Protein AF-A0A970I9U5-F1 (afdb_monomer_lite)

Secondary structure (DSSP, 8-state):
-GGGGGGHHHHHHHHHHHHHHHHHHHHHHHHH---HHHHHHHHHHHHHHHHHHTTGGG-TTPPPP-HHHHHHHHHHHHHHHHHHHHHHHTHHHHTS-HHHHHHIIIIIHHHHHHHHIIIIIIIIIHHHHHTT--HHHHHHHHHHHHHHHT--SSHHHHHHHHHHHHHHHHHHHHH--HHHHHHHHHHHHHHHHHHHHHHHHHHHHT-HHHHHHHHHHHHHHHHHHHHHHHHTHHHHHT--

Structu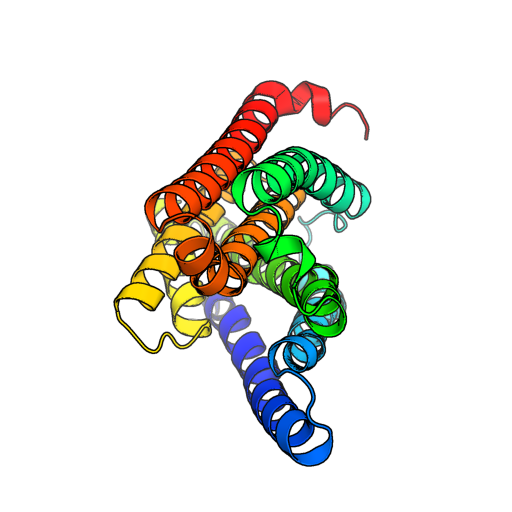re (mmCIF, N/CA/C/O backbone):
data_AF-A0A970I9U5-F1
#
_entry.id   AF-A0A970I9U5-F1
#
loop_
_atom_site.group_PDB
_atom_site.id
_atom_site.type_symbol
_atom_site.label_atom_id
_atom_site.label_alt_id
_atom_site.label_comp_id
_atom_site.label_asym_id
_atom_site.label_entity_id
_atom_site.label_seq_id
_atom_site.pdbx_PDB_ins_code
_atom_site.Cartn_x
_atom_site.Cartn_y
_atom_site.Cartn_z
_atom_site.occupancy
_atom_site.B_iso_or_equiv
_atom_site.auth_seq_id
_atom_site.auth_comp_id
_atom_site.auth_asym_id
_atom_site.auth_atom_id
_atom_site.pdbx_PDB_model_num
ATOM 1 N N . MET A 1 1 ? -8.987 -15.019 28.493 1.00 60.41 1 MET A N 1
ATOM 2 C CA . MET A 1 1 ? -8.635 -15.277 27.071 1.00 60.41 1 MET A CA 1
ATOM 3 C C . MET A 1 1 ? -9.555 -14.585 26.055 1.00 60.41 1 MET A C 1
ATOM 5 O O . MET A 1 1 ? -9.030 -13.982 25.129 1.00 60.41 1 MET A O 1
ATOM 9 N N . ARG A 1 2 ? -10.895 -14.567 26.221 1.00 73.06 2 ARG A N 1
ATOM 10 C CA . ARG A 1 2 ? -11.825 -13.906 25.266 1.00 73.06 2 ARG A CA 1
ATOM 11 C C . ARG A 1 2 ? -11.511 -12.432 24.943 1.00 73.06 2 ARG A C 1
ATOM 13 O O . ARG A 1 2 ? -11.784 -11.997 23.828 1.00 73.06 2 ARG A O 1
ATOM 20 N N . LYS A 1 3 ? -10.896 -11.692 25.878 1.00 82.94 3 LYS A N 1
ATOM 21 C CA . LYS A 1 3 ? -10.545 -10.265 25.734 1.00 82.94 3 LYS A CA 1
ATOM 22 C C . LYS A 1 3 ? -9.687 -9.960 24.494 1.00 82.94 3 LYS A C 1
ATOM 24 O O . LYS A 1 3 ? -9.894 -8.913 23.895 1.00 82.94 3 LYS A O 1
ATOM 29 N N . TYR A 1 4 ? -8.797 -10.868 24.080 1.00 89.44 4 TYR A N 1
ATOM 30 C CA . TYR A 1 4 ? -7.824 -10.631 22.998 1.00 89.44 4 TYR A CA 1
ATOM 31 C C . TYR A 1 4 ? -8.100 -11.416 21.706 1.00 89.44 4 TYR A C 1
ATOM 33 O O . TYR A 1 4 ? -7.334 -11.321 20.753 1.00 89.44 4 TYR A O 1
ATOM 41 N N . LEU A 1 5 ? -9.223 -12.141 21.620 1.00 90.81 5 LEU A N 1
ATOM 42 C CA . LEU A 1 5 ? -9.585 -12.920 20.423 1.00 90.81 5 LEU A CA 1
ATOM 43 C C . LEU A 1 5 ? -9.726 -12.068 19.151 1.00 90.81 5 LEU A C 1
ATOM 45 O O . LEU A 1 5 ? -9.649 -12.594 18.046 1.00 90.81 5 LEU A O 1
ATOM 49 N N . PHE A 1 6 ? -9.913 -10.753 19.286 1.00 92.81 6 PHE A N 1
ATOM 50 C CA . PHE A 1 6 ? -9.971 -9.845 18.141 1.00 92.81 6 PHE A CA 1
ATOM 51 C C . PHE A 1 6 ? -8.648 -9.783 17.357 1.00 92.81 6 PHE A C 1
ATOM 53 O O . PHE A 1 6 ? -8.683 -9.445 16.180 1.00 92.81 6 PHE A O 1
ATOM 60 N N . ILE A 1 7 ? -7.509 -10.135 17.967 1.00 94.69 7 ILE A N 1
ATOM 61 C CA . ILE A 1 7 ? -6.195 -10.152 17.301 1.00 94.69 7 ILE A CA 1
ATOM 62 C C . ILE A 1 7 ? -6.166 -11.199 16.181 1.00 94.69 7 ILE A C 1
ATOM 64 O O . ILE A 1 7 ? -5.574 -10.969 15.132 1.00 94.69 7 ILE A O 1
ATOM 68 N N . ALA A 1 8 ? -6.863 -12.323 16.367 1.00 93.69 8 ALA A N 1
ATOM 69 C CA . ALA A 1 8 ? -6.942 -13.382 15.367 1.00 93.69 8 ALA A CA 1
ATOM 70 C C . ALA A 1 8 ? -7.861 -13.029 14.184 1.00 93.69 8 ALA A C 1
ATOM 72 O O . ALA A 1 8 ? -7.800 -13.687 13.152 1.00 93.69 8 ALA A O 1
ATOM 73 N N . TYR A 1 9 ? -8.718 -12.008 14.306 1.00 93.19 9 TYR A N 1
ATOM 74 C CA . TYR A 1 9 ? -9.741 -11.718 13.298 1.00 93.19 9 TYR A CA 1
ATOM 75 C C . TYR A 1 9 ? -9.169 -11.288 11.932 1.00 93.19 9 TYR A C 1
ATOM 77 O O . TYR A 1 9 ? -9.585 -11.880 10.934 1.00 93.19 9 TYR A O 1
ATOM 85 N N . PRO A 1 10 ? -8.210 -10.339 11.841 1.00 92.25 10 PRO A N 1
ATOM 86 C CA . PRO A 1 10 ? -7.574 -10.005 10.565 1.00 92.25 10 PRO A CA 1
ATOM 87 C C . PRO A 1 10 ? -6.891 -11.212 9.918 1.00 92.25 10 PRO A C 1
ATOM 89 O O . PRO A 1 10 ? -7.044 -11.430 8.722 1.00 92.25 10 PRO A O 1
ATOM 92 N N . VAL A 1 11 ? -6.208 -12.035 10.724 1.00 91.25 11 VAL A N 1
ATOM 93 C CA . VAL A 1 11 ? -5.520 -13.249 10.258 1.00 91.25 11 VAL A CA 1
ATOM 94 C C . VAL A 1 11 ? -6.523 -14.261 9.705 1.00 91.25 11 VAL A C 1
ATOM 96 O O . VAL A 1 11 ? -6.327 -14.801 8.622 1.00 91.25 11 VAL A O 1
ATOM 99 N N . TRP A 1 12 ? -7.627 -14.488 10.418 1.00 91.81 12 TRP A N 1
ATOM 100 C CA . TRP A 1 12 ? -8.673 -15.416 9.998 1.00 91.81 12 TRP A CA 1
ATOM 101 C C . TRP A 1 12 ? -9.332 -14.985 8.684 1.00 91.81 12 TRP A C 1
ATOM 103 O O . TRP A 1 12 ? -9.499 -15.809 7.789 1.00 91.81 12 TRP A O 1
ATOM 113 N N . LEU A 1 13 ? -9.642 -13.692 8.528 1.00 90.56 13 LEU A N 1
ATOM 114 C CA . LEU A 1 13 ? -10.138 -13.156 7.258 1.00 90.56 13 LEU A CA 1
ATOM 115 C C . LEU A 1 13 ? -9.114 -13.308 6.131 1.00 90.56 13 LEU A C 1
ATOM 117 O O . LEU A 1 13 ? -9.485 -13.682 5.020 1.00 90.56 13 LEU A O 1
ATOM 121 N N . TYR A 1 14 ? -7.835 -13.064 6.417 1.00 87.56 14 TYR A N 1
ATOM 122 C CA . TYR A 1 14 ? -6.770 -13.299 5.451 1.00 87.56 14 TYR A CA 1
ATOM 123 C C . TYR A 1 14 ? -6.769 -14.743 4.977 1.00 87.56 14 TYR A C 1
ATOM 125 O O . TYR A 1 14 ? -6.821 -14.978 3.777 1.00 87.56 14 TYR A O 1
ATOM 133 N N . VAL A 1 15 ? -6.772 -15.715 5.887 1.00 86.81 15 VAL A N 1
ATOM 134 C CA . VAL A 1 15 ? -6.784 -17.138 5.521 1.00 86.81 15 VAL A CA 1
ATOM 135 C C . VAL A 1 15 ? -8.033 -17.485 4.706 1.00 86.81 15 VAL A C 1
ATOM 137 O O . VAL A 1 15 ? -7.911 -18.107 3.651 1.00 86.81 15 VAL A O 1
ATOM 140 N N . LEU A 1 16 ? -9.210 -17.026 5.144 1.00 89.69 16 LEU A N 1
ATOM 141 C CA . LEU A 1 16 ? -10.489 -17.319 4.495 1.00 89.69 16 LEU A CA 1
ATOM 142 C C . LEU A 1 16 ? -10.553 -16.821 3.046 1.00 89.69 16 LEU A C 1
ATOM 144 O O . LEU A 1 16 ? -11.119 -17.504 2.202 1.00 89.69 16 LEU A O 1
ATOM 148 N N . PHE A 1 17 ? -9.989 -15.647 2.752 1.00 89.94 17 PHE A N 1
ATOM 149 C CA . PHE A 1 17 ? -10.067 -15.050 1.416 1.00 89.94 17 PHE A CA 1
ATOM 150 C C . PHE A 1 17 ? -8.824 -15.307 0.563 1.00 89.94 17 PHE A C 1
ATOM 152 O O . PHE A 1 17 ? -8.949 -15.563 -0.632 1.00 89.94 17 PHE A O 1
ATOM 159 N N . THR A 1 18 ? -7.621 -15.262 1.137 1.00 82.06 18 THR A N 1
ATOM 160 C CA . THR A 1 18 ? -6.382 -15.366 0.350 1.00 82.06 18 THR A CA 1
ATOM 161 C C . THR A 1 18 ? -6.077 -16.782 -0.111 1.00 82.06 18 THR A C 1
ATOM 163 O O . THR A 1 18 ? -5.521 -16.932 -1.196 1.00 82.06 18 THR A O 1
ATOM 166 N N . PHE A 1 19 ? -6.450 -17.818 0.650 1.00 81.31 19 PHE A N 1
ATOM 167 C CA . PHE A 1 19 ? -6.206 -19.198 0.230 1.00 81.31 19 PHE A CA 1
ATOM 168 C C . PHE A 1 19 ? -7.091 -19.600 -0.965 1.00 81.31 19 PHE A C 1
ATOM 170 O O . PHE A 1 19 ? -6.531 -19.994 -1.992 1.00 81.31 19 PHE A O 1
ATOM 177 N N . PRO A 1 20 ? -8.426 -19.395 -0.938 1.00 86.62 20 PRO A N 1
ATOM 178 C CA . PRO A 1 20 ? -9.256 -19.620 -2.121 1.00 86.62 20 PRO A CA 1
ATOM 179 C C . PRO A 1 20 ? -8.890 -18.701 -3.287 1.00 86.62 20 PRO A C 1
ATOM 181 O O . PRO A 1 20 ? -8.864 -19.157 -4.426 1.00 86.62 20 PRO A O 1
ATOM 184 N N . ALA A 1 21 ? -8.554 -17.431 -3.023 1.00 86.75 21 ALA A N 1
ATOM 185 C CA . ALA A 1 21 ? -8.135 -16.509 -4.077 1.00 86.75 21 ALA A CA 1
ATOM 186 C C . ALA A 1 21 ? -6.837 -16.956 -4.761 1.00 86.75 21 ALA A C 1
ATOM 188 O O . ALA A 1 21 ? -6.706 -16.774 -5.964 1.00 86.75 21 ALA A O 1
ATOM 189 N N . LEU A 1 22 ? -5.899 -17.569 -4.032 1.00 85.44 22 LEU A N 1
ATOM 190 C CA . LEU A 1 22 ? -4.666 -18.099 -4.612 1.00 85.44 22 LEU A CA 1
ATOM 191 C C . LEU A 1 22 ? -4.934 -19.304 -5.522 1.00 85.44 22 LEU A C 1
ATOM 193 O O . LEU A 1 22 ? -4.381 -19.375 -6.616 1.00 85.44 22 LEU A O 1
ATOM 197 N N . ILE A 1 23 ? -5.818 -20.215 -5.105 1.00 87.56 23 ILE A N 1
ATOM 198 C CA . ILE A 1 23 ? -6.242 -21.347 -5.943 1.00 87.56 23 ILE A CA 1
ATOM 199 C C . ILE A 1 23 ? -6.964 -20.830 -7.192 1.00 87.56 23 ILE A C 1
ATOM 201 O O . ILE A 1 23 ? -6.627 -21.222 -8.307 1.00 87.56 23 ILE A O 1
ATOM 205 N N . ALA A 1 24 ? -7.911 -19.905 -7.023 1.00 87.44 24 ALA A N 1
ATOM 206 C CA . ALA A 1 24 ? -8.630 -19.292 -8.133 1.00 87.44 24 ALA A CA 1
ATOM 207 C C . ALA A 1 24 ? -7.680 -18.559 -9.093 1.00 87.44 24 ALA A C 1
ATOM 209 O O . ALA A 1 24 ? -7.806 -18.712 -10.302 1.00 87.44 24 ALA A O 1
ATOM 210 N N . ALA A 1 25 ? -6.692 -17.823 -8.578 1.00 88.62 25 ALA A N 1
ATOM 211 C CA . ALA A 1 25 ? -5.684 -17.149 -9.391 1.00 88.62 25 ALA A CA 1
ATOM 212 C C . ALA A 1 25 ? -4.826 -18.137 -10.191 1.00 88.62 25 ALA A C 1
ATOM 214 O O . ALA A 1 25 ? -4.588 -17.911 -11.376 1.00 88.62 25 ALA A O 1
ATOM 215 N N . ALA A 1 26 ? -4.408 -19.252 -9.584 1.00 89.00 26 ALA A N 1
ATOM 216 C CA . ALA A 1 26 ? -3.665 -20.300 -10.281 1.00 89.00 26 ALA A CA 1
ATOM 217 C C . ALA A 1 26 ? -4.501 -20.947 -11.401 1.00 89.00 26 ALA A C 1
ATOM 219 O O . ALA A 1 26 ? -4.002 -21.142 -12.512 1.00 89.00 26 ALA A O 1
ATOM 220 N N . LEU A 1 27 ? -5.784 -21.220 -11.140 1.00 90.19 27 LEU A N 1
ATOM 221 C CA . LEU A 1 27 ? -6.715 -21.757 -12.136 1.00 90.19 27 LEU A CA 1
ATOM 222 C C . LEU A 1 27 ? -6.964 -20.767 -13.276 1.00 90.19 27 LEU A C 1
ATOM 224 O O . LEU A 1 27 ? -6.845 -21.143 -14.436 1.00 90.19 27 LEU A O 1
ATOM 228 N N . LEU A 1 28 ? -7.250 -19.499 -12.970 1.00 89.31 28 LEU A N 1
ATOM 229 C CA . LEU A 1 28 ? -7.473 -18.457 -13.977 1.00 89.31 28 LEU A CA 1
ATOM 230 C C . LEU A 1 28 ? -6.228 -18.221 -14.837 1.00 89.31 28 LEU A C 1
ATOM 232 O O . LEU A 1 28 ? -6.350 -18.084 -16.052 1.00 89.31 28 LEU A O 1
ATOM 236 N N . LYS A 1 29 ? -5.031 -18.243 -14.239 1.00 91.00 29 LYS A N 1
ATOM 237 C CA . LYS A 1 29 ? -3.775 -18.189 -14.995 1.00 91.00 29 LYS A CA 1
ATOM 238 C C . LYS A 1 29 ? -3.644 -19.377 -15.947 1.00 91.00 29 LYS A C 1
ATOM 240 O O . LYS A 1 29 ? -3.277 -19.190 -17.099 1.00 91.00 29 LYS A O 1
ATOM 245 N N . THR A 1 30 ? -3.950 -20.584 -15.475 1.00 91.31 30 THR A N 1
ATOM 246 C CA . THR A 1 30 ? -3.790 -21.819 -16.262 1.00 91.31 30 THR A CA 1
ATOM 247 C C . THR A 1 30 ? -4.821 -21.927 -17.387 1.00 91.31 30 THR A C 1
ATOM 249 O O . THR A 1 30 ? -4.478 -22.332 -18.491 1.00 91.31 30 THR A O 1
ATOM 252 N N . LEU A 1 31 ? -6.076 -21.561 -17.119 1.00 92.44 31 LEU A N 1
ATOM 253 C CA . LEU A 1 31 ? -7.196 -21.737 -18.048 1.00 92.44 31 LEU A CA 1
ATOM 254 C C . LEU A 1 31 ? -7.368 -20.563 -19.015 1.00 92.44 31 LEU A C 1
ATOM 256 O O . LEU A 1 31 ? -7.767 -20.771 -20.156 1.00 92.44 31 LEU A O 1
ATOM 260 N N . LEU A 1 32 ? -7.112 -19.336 -18.554 1.00 89.50 32 LEU A N 1
ATOM 261 C CA . LEU A 1 32 ? -7.430 -18.104 -19.285 1.00 89.50 32 LEU A CA 1
ATOM 262 C C . LEU A 1 32 ? -6.209 -17.203 -19.517 1.00 89.50 32 LEU A C 1
ATOM 264 O O . LEU A 1 32 ? -6.346 -16.145 -20.123 1.00 89.50 32 LEU A O 1
ATOM 268 N N . GLY A 1 33 ? -5.024 -17.580 -19.022 1.00 87.94 33 GLY A N 1
ATOM 269 C CA . GLY A 1 33 ? -3.821 -16.748 -19.122 1.00 87.94 33 GLY A CA 1
ATOM 270 C C . GLY A 1 33 ? -3.884 -15.461 -18.294 1.00 87.94 33 GLY A C 1
ATOM 271 O O . GLY A 1 33 ? -3.074 -14.563 -18.507 1.00 87.94 33 GLY A O 1
ATOM 272 N N . THR A 1 34 ? -4.839 -15.342 -17.366 1.00 87.38 34 THR A N 1
ATOM 273 C CA . THR A 1 34 ? -5.032 -14.129 -16.561 1.00 87.38 34 THR A CA 1
ATOM 274 C C . THR A 1 34 ? -3.850 -13.895 -15.626 1.00 87.38 34 THR A C 1
ATOM 276 O O . THR A 1 34 ? -3.383 -14.820 -14.955 1.00 87.38 34 THR A O 1
ATOM 279 N N . ASP A 1 35 ? -3.406 -12.641 -15.518 1.00 90.06 35 ASP A N 1
ATOM 280 C CA . ASP A 1 35 ? -2.382 -12.269 -14.548 1.00 90.06 35 ASP A CA 1
ATOM 281 C C . ASP A 1 35 ? -2.864 -12.552 -13.103 1.00 90.06 35 ASP A C 1
ATOM 283 O O . ASP A 1 35 ? -3.964 -12.128 -12.718 1.00 90.06 35 ASP A O 1
ATOM 287 N N . PRO A 1 36 ? -2.071 -13.257 -12.273 1.00 87.69 36 PRO A N 1
ATOM 288 C CA . PRO A 1 36 ? -2.458 -13.591 -10.905 1.00 87.69 36 PRO A CA 1
ATOM 289 C C . PRO A 1 36 ? -2.832 -12.386 -10.044 1.00 87.69 36 PRO A C 1
ATOM 291 O O . PRO A 1 36 ? -3.743 -12.493 -9.223 1.00 87.69 36 PRO A O 1
ATOM 294 N N . LEU A 1 37 ? -2.174 -11.235 -10.214 1.00 89.19 37 LEU A N 1
ATOM 295 C CA . LEU A 1 37 ? -2.467 -10.037 -9.426 1.00 89.19 37 LEU A CA 1
ATOM 296 C C . LEU A 1 37 ? -3.863 -9.502 -9.737 1.00 89.19 37 LEU A C 1
ATOM 298 O O . LEU A 1 37 ? -4.551 -9.049 -8.823 1.00 89.19 37 LEU A O 1
ATOM 302 N N . ILE A 1 38 ? -4.324 -9.610 -10.983 1.00 89.38 38 ILE A N 1
ATOM 303 C CA . ILE A 1 38 ? -5.702 -9.254 -11.350 1.00 89.38 38 ILE A CA 1
ATOM 304 C C . ILE A 1 38 ? -6.685 -10.203 -10.659 1.00 89.38 38 ILE A C 1
ATOM 306 O O . ILE A 1 38 ? -7.679 -9.757 -10.085 1.00 89.38 38 ILE A O 1
ATOM 310 N N . ALA A 1 39 ? -6.389 -11.504 -10.630 1.00 85.38 39 ALA A N 1
ATOM 311 C CA . ALA A 1 39 ? -7.227 -12.480 -9.936 1.00 85.38 39 ALA A CA 1
ATOM 312 C C . ALA A 1 39 ? -7.287 -12.244 -8.411 1.00 85.38 39 ALA A C 1
ATOM 314 O O . ALA A 1 39 ? -8.334 -12.443 -7.789 1.00 85.38 39 ALA A O 1
ATOM 315 N N . HIS A 1 40 ? -6.206 -11.741 -7.803 1.00 87.31 40 HIS A N 1
ATOM 316 C CA . HIS A 1 40 ? -6.167 -11.388 -6.379 1.00 87.31 40 HIS A CA 1
ATOM 317 C C . HIS A 1 40 ? -7.104 -10.232 -5.995 1.00 87.31 40 HIS A C 1
ATOM 319 O O . HIS A 1 40 ? -7.503 -10.143 -4.828 1.00 87.31 40 HIS A O 1
ATOM 325 N N . MET A 1 41 ? -7.513 -9.393 -6.952 1.00 91.12 41 MET A N 1
ATOM 326 C CA . MET A 1 41 ? -8.446 -8.288 -6.720 1.00 91.12 41 MET A CA 1
ATOM 327 C C . MET A 1 41 ? -9.749 -8.763 -6.066 1.00 91.12 41 MET A C 1
ATOM 329 O O . MET A 1 41 ? -10.209 -8.153 -5.102 1.00 91.12 41 MET A O 1
ATOM 333 N N . ALA A 1 42 ? -10.325 -9.870 -6.547 1.00 88.25 42 ALA A N 1
ATOM 334 C CA . ALA A 1 42 ? -11.591 -10.395 -6.036 1.00 88.25 42 ALA A CA 1
ATOM 335 C C . ALA A 1 42 ? -11.481 -10.843 -4.570 1.00 88.25 42 ALA A C 1
ATOM 337 O O . ALA A 1 42 ? -12.379 -10.578 -3.770 1.00 88.25 42 ALA A O 1
ATOM 338 N N . GLY A 1 43 ? -10.358 -11.466 -4.197 1.00 90.62 43 GLY A N 1
ATOM 339 C CA . GLY A 1 43 ? -10.088 -11.867 -2.816 1.00 90.62 43 GLY A CA 1
ATOM 340 C C . GLY A 1 43 ? -9.955 -10.666 -1.879 1.00 90.62 43 GLY A C 1
ATOM 341 O O . GLY A 1 43 ? -10.579 -10.639 -0.817 1.00 90.62 43 GLY A O 1
ATOM 342 N N . ALA A 1 44 ? -9.195 -9.646 -2.290 1.00 92.19 44 ALA A N 1
ATOM 343 C CA . ALA A 1 44 ? -9.029 -8.414 -1.521 1.00 92.19 44 ALA A CA 1
ATOM 344 C C . ALA A 1 44 ? -10.355 -7.647 -1.368 1.00 92.19 44 ALA A C 1
ATOM 346 O O . ALA A 1 44 ? -10.721 -7.246 -0.261 1.00 92.19 44 ALA A O 1
ATOM 347 N N . ALA A 1 45 ? -11.118 -7.513 -2.457 1.00 93.94 45 ALA A N 1
ATOM 348 C CA . ALA A 1 45 ? -12.433 -6.883 -2.445 1.00 93.94 45 ALA A CA 1
ATOM 349 C C . ALA A 1 45 ? -13.417 -7.648 -1.548 1.00 93.94 45 ALA A C 1
ATOM 351 O O . ALA A 1 45 ? -14.066 -7.046 -0.696 1.00 93.94 45 ALA A O 1
ATOM 352 N N . GLY A 1 46 ? -13.486 -8.977 -1.672 1.00 93.25 46 GLY A N 1
ATOM 353 C CA . GLY A 1 46 ? -14.349 -9.822 -0.844 1.00 93.25 46 GLY A CA 1
ATOM 354 C C . GLY A 1 46 ? -14.044 -9.690 0.649 1.00 93.25 46 GLY A C 1
ATOM 355 O O . GLY A 1 46 ? -14.964 -9.523 1.456 1.00 93.25 46 GLY A O 1
ATOM 356 N N . MET A 1 47 ? -12.760 -9.675 1.016 1.00 93.75 47 MET A N 1
ATOM 357 C CA . MET A 1 47 ? -12.316 -9.465 2.395 1.00 93.75 47 MET A CA 1
ATOM 358 C C . MET A 1 47 ? -12.751 -8.090 2.924 1.00 93.75 47 MET A C 1
ATOM 360 O O . MET A 1 47 ? -13.364 -7.999 3.995 1.00 93.75 47 MET A O 1
ATOM 364 N N . CYS A 1 48 ? -12.502 -7.034 2.144 1.00 94.19 48 CYS A N 1
ATOM 365 C CA . CYS A 1 48 ? -12.878 -5.664 2.478 1.00 94.19 48 CYS A CA 1
ATOM 366 C C . CYS A 1 48 ? -14.394 -5.530 2.674 1.00 94.19 48 CYS A C 1
ATOM 368 O O . CYS A 1 48 ? -14.859 -5.057 3.713 1.00 94.19 48 CYS A O 1
ATOM 370 N N . LEU A 1 49 ? -15.179 -5.988 1.697 1.00 94.12 49 LEU A N 1
ATOM 371 C CA . LEU A 1 49 ? -16.637 -5.897 1.712 1.00 94.12 49 LEU A CA 1
ATOM 372 C C . LEU A 1 49 ? -17.240 -6.698 2.870 1.00 94.12 49 LEU A C 1
ATOM 374 O O . LEU A 1 49 ? -18.149 -6.207 3.539 1.00 94.12 49 LEU A O 1
ATOM 378 N N . THR A 1 50 ? -16.694 -7.876 3.179 1.00 94.06 50 THR A N 1
ATOM 379 C CA . THR A 1 50 ? -17.131 -8.693 4.322 1.00 94.06 50 THR A CA 1
ATOM 380 C C . THR A 1 50 ? -16.892 -7.976 5.649 1.00 94.06 50 THR A C 1
ATOM 382 O O . THR A 1 50 ? -17.780 -7.928 6.507 1.00 94.06 50 THR A O 1
ATOM 385 N N . TYR A 1 51 ? -15.721 -7.357 5.825 1.00 94.00 51 TYR A N 1
ATOM 386 C CA . TYR A 1 51 ? -15.446 -6.550 7.013 1.00 94.00 51 TYR A CA 1
ATOM 387 C C . TYR A 1 51 ? -16.396 -5.349 7.115 1.00 94.00 51 TYR A C 1
ATOM 389 O O . TYR A 1 51 ? -17.001 -5.135 8.173 1.00 94.00 51 TYR A O 1
ATOM 397 N N . MET A 1 52 ? -16.567 -4.604 6.019 1.00 92.25 52 MET A N 1
ATOM 398 C CA . MET A 1 52 ? -17.415 -3.413 5.958 1.00 92.25 52 MET A CA 1
ATOM 399 C C . MET A 1 52 ? -18.893 -3.721 6.217 1.00 92.25 52 MET A C 1
ATOM 401 O O . MET A 1 52 ? -19.554 -2.989 6.955 1.00 92.25 52 MET A O 1
ATOM 405 N N . ALA A 1 53 ? -19.415 -4.808 5.649 1.00 90.50 53 ALA A N 1
ATOM 406 C CA . ALA A 1 53 ? -20.804 -5.222 5.820 1.00 90.50 53 ALA A CA 1
ATOM 407 C C . ALA A 1 53 ? -21.074 -5.846 7.200 1.00 90.50 53 ALA A C 1
ATOM 409 O O . ALA A 1 53 ? -22.197 -5.747 7.698 1.00 90.50 53 ALA A O 1
ATOM 410 N N . GLY A 1 54 ? -20.061 -6.466 7.816 1.00 90.31 54 GLY A N 1
ATOM 411 C CA . GLY A 1 54 ? -20.178 -7.220 9.062 1.00 90.31 54 GLY A CA 1
ATOM 412 C C . GLY A 1 54 ? -19.623 -6.493 10.287 1.00 90.31 54 GLY A C 1
ATOM 413 O O . GLY A 1 54 ? -20.331 -5.753 10.975 1.00 90.31 54 GLY A O 1
ATOM 414 N N . LYS A 1 55 ? -18.359 -6.773 10.631 1.00 87.31 55 LYS A N 1
ATOM 415 C CA . LYS A 1 55 ? -17.745 -6.330 11.897 1.00 87.31 55 LYS A CA 1
ATOM 416 C C . LYS A 1 55 ? -17.649 -4.817 12.021 1.00 87.31 55 LYS A C 1
ATOM 418 O O . LYS A 1 55 ? -17.853 -4.318 13.125 1.00 87.31 55 LYS A O 1
ATOM 423 N N . ARG A 1 56 ? -17.399 -4.098 10.925 1.00 90.75 56 ARG A N 1
ATOM 424 C CA . ARG A 1 56 ? -17.276 -2.638 10.936 1.00 90.75 56 ARG A CA 1
ATOM 425 C C . ARG A 1 56 ? -18.529 -1.954 11.481 1.00 90.75 56 ARG A C 1
ATOM 427 O O . ARG A 1 56 ? -18.415 -1.107 12.355 1.00 90.75 56 ARG A O 1
ATOM 434 N N . LYS A 1 57 ? -19.722 -2.395 11.062 1.00 87.81 57 LYS A N 1
ATOM 435 C CA . LYS A 1 57 ? -21.010 -1.860 11.550 1.00 87.81 57 LYS A CA 1
ATOM 436 C C . LYS A 1 57 ? -21.223 -2.039 13.056 1.00 87.81 57 LYS A C 1
ATOM 438 O O . LYS A 1 57 ? -22.030 -1.337 13.649 1.00 87.81 57 LYS A O 1
ATOM 443 N N . ARG A 1 58 ? -20.519 -2.988 13.681 1.00 87.88 58 ARG A N 1
ATOM 444 C CA . ARG A 1 58 ? -20.601 -3.253 15.126 1.00 87.88 58 ARG A CA 1
ATOM 445 C C . ARG A 1 58 ? -19.628 -2.390 15.940 1.00 87.88 58 ARG A C 1
ATOM 447 O O . ARG A 1 58 ? -19.671 -2.436 17.167 1.00 87.88 58 ARG A O 1
ATOM 454 N N . MET A 1 59 ? -18.756 -1.622 15.286 1.00 87.62 59 MET A N 1
ATOM 455 C CA . MET A 1 59 ? -17.796 -0.727 15.930 1.00 87.62 59 MET A CA 1
ATOM 456 C C . MET A 1 59 ? -18.427 0.658 16.114 1.00 87.62 59 MET A C 1
ATOM 458 O O . MET A 1 59 ? -18.538 1.424 15.163 1.00 87.62 59 MET A O 1
ATOM 462 N N . LYS A 1 60 ? -18.823 0.995 17.346 1.00 77.56 60 LYS A N 1
ATOM 463 C CA . LYS A 1 60 ? -19.578 2.230 17.648 1.00 77.56 60 LYS A CA 1
ATOM 464 C C . LYS A 1 60 ? -18.812 3.533 17.383 1.00 77.56 60 LYS A C 1
ATOM 466 O O . LYS A 1 60 ? -19.431 4.565 17.175 1.00 77.56 60 LYS A O 1
ATOM 471 N N . GLN A 1 61 ? -17.484 3.486 17.413 1.00 78.00 61 GLN A N 1
ATOM 472 C CA . GLN A 1 61 ? -16.618 4.671 17.348 1.00 78.00 61 GLN A CA 1
ATOM 473 C C . GLN A 1 61 ? -16.068 4.989 15.956 1.00 78.00 61 GLN A C 1
ATOM 475 O O . GLN A 1 61 ? -15.272 5.914 15.817 1.00 78.00 61 GLN A O 1
ATOM 480 N N . LEU A 1 62 ? -16.420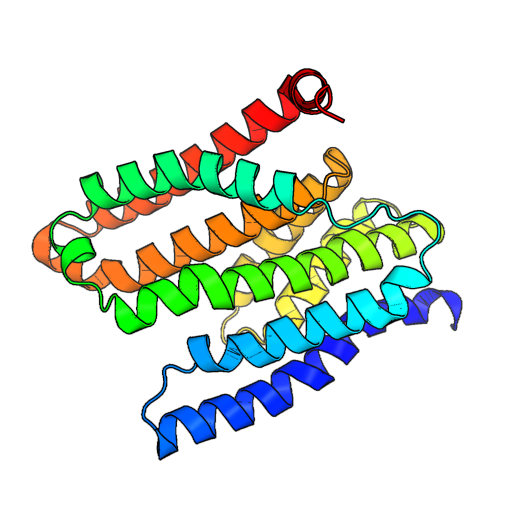 4.200 14.936 1.00 84.38 62 LEU A N 1
ATOM 481 C CA . LEU A 1 62 ? -15.833 4.372 13.613 1.00 84.38 62 LEU A CA 1
ATOM 482 C C . LEU A 1 62 ? -16.770 5.169 12.694 1.00 84.38 62 LEU A C 1
ATOM 484 O O . LEU A 1 62 ? -17.929 4.784 12.536 1.00 84.38 62 LEU A O 1
ATOM 488 N N . PRO A 1 63 ? -16.283 6.244 12.048 1.00 82.56 63 PRO A N 1
ATOM 489 C CA . PRO A 1 63 ? -17.075 6.997 11.083 1.00 82.56 63 PRO A CA 1
ATOM 490 C C . PRO A 1 63 ? -17.299 6.187 9.799 1.00 82.56 63 PRO A C 1
ATOM 492 O O . PRO A 1 63 ? -16.684 5.138 9.587 1.00 82.56 63 PRO A O 1
ATOM 495 N N . ALA A 1 64 ? -18.146 6.691 8.899 1.00 87.69 64 ALA A N 1
ATOM 496 C CA . ALA A 1 64 ? -18.251 6.150 7.545 1.00 87.69 64 ALA A CA 1
ATOM 497 C C . ALA A 1 64 ? -16.890 6.190 6.822 1.00 87.69 64 ALA A C 1
ATOM 499 O O . ALA A 1 64 ? -16.054 7.055 7.092 1.00 87.69 64 ALA A O 1
ATOM 500 N N . VAL A 1 65 ? -16.671 5.259 5.886 1.00 91.69 65 VAL A N 1
ATOM 501 C CA . VAL A 1 65 ? -15.432 5.238 5.095 1.00 91.69 65 VAL A CA 1
ATOM 502 C C . VAL A 1 65 ? -15.349 6.526 4.261 1.00 91.69 65 VAL A C 1
ATOM 504 O O . VAL A 1 65 ? -16.273 6.817 3.497 1.00 91.69 65 VAL A O 1
ATOM 507 N N . PRO A 1 66 ? -14.268 7.317 4.382 1.00 94.00 66 PRO A N 1
ATOM 508 C CA . PRO A 1 66 ? -14.171 8.639 3.766 1.00 94.00 66 PRO A CA 1
ATOM 509 C C . PRO A 1 66 ? -13.759 8.565 2.282 1.00 94.00 66 PRO A C 1
ATOM 511 O O . PRO A 1 66 ? -12.712 9.078 1.889 1.00 94.00 66 PRO A O 1
ATOM 514 N N . TRP A 1 67 ? -14.596 7.958 1.435 1.00 95.00 67 TRP A N 1
ATOM 515 C CA . TRP A 1 67 ? -14.310 7.671 0.019 1.00 95.00 67 TRP A CA 1
ATOM 516 C C . TRP A 1 67 ? -13.784 8.868 -0.777 1.00 95.00 67 TRP A C 1
ATOM 518 O O . TRP A 1 67 ? -12.724 8.792 -1.392 1.00 95.00 67 TRP A O 1
ATOM 528 N N . LYS A 1 68 ? -14.489 10.007 -0.717 1.00 94.62 68 LYS A N 1
ATOM 529 C CA . LYS A 1 68 ? -14.097 11.230 -1.438 1.00 94.62 68 LYS A CA 1
ATOM 530 C C . LYS A 1 68 ? -12.690 11.696 -1.052 1.00 94.62 68 LYS A C 1
ATOM 532 O O . LYS A 1 68 ? -11.951 12.185 -1.902 1.00 94.62 68 LYS A O 1
ATOM 537 N N . ARG A 1 69 ? -12.315 11.544 0.224 1.00 93.88 69 ARG A N 1
ATOM 538 C CA . ARG A 1 69 ? -10.995 11.946 0.730 1.00 93.88 69 ARG A CA 1
ATOM 539 C C . ARG A 1 69 ? -9.911 10.960 0.311 1.00 93.88 69 ARG A C 1
ATOM 541 O O . ARG A 1 69 ? -8.840 11.422 -0.056 1.00 93.88 69 ARG A O 1
ATOM 548 N N . ILE A 1 70 ? -10.200 9.655 0.296 1.00 96.62 70 ILE A N 1
ATOM 549 C CA . ILE A 1 70 ? -9.273 8.631 -0.216 1.00 96.62 70 ILE A CA 1
ATOM 550 C C . ILE A 1 70 ? -8.887 8.958 -1.662 1.00 96.62 70 ILE A C 1
ATOM 552 O O . ILE A 1 70 ? -7.713 9.166 -1.951 1.00 96.62 70 ILE A O 1
ATOM 556 N N . PHE A 1 71 ? -9.868 9.105 -2.557 1.00 96.94 71 PHE A N 1
ATOM 557 C CA . PHE A 1 71 ? -9.579 9.376 -3.969 1.00 96.94 71 PHE A CA 1
ATOM 558 C C . PHE A 1 71 ? -8.885 10.724 -4.188 1.00 96.94 71 PHE A C 1
ATOM 560 O O . PHE A 1 71 ? -7.955 10.808 -4.988 1.00 96.94 71 PHE A O 1
ATOM 567 N N . ARG A 1 72 ? -9.270 11.770 -3.443 1.00 95.12 72 ARG A N 1
ATOM 568 C CA . ARG A 1 72 ? -8.608 13.080 -3.528 1.00 95.12 72 ARG A CA 1
ATOM 569 C C . ARG A 1 72 ? -7.142 13.009 -3.097 1.00 95.12 72 ARG A C 1
ATOM 571 O O . ARG A 1 72 ? -6.283 13.514 -3.811 1.00 95.12 72 ARG A O 1
ATOM 578 N N . LEU A 1 73 ? -6.852 12.393 -1.950 1.00 95.44 73 LEU A N 1
ATOM 579 C CA . LEU A 1 73 ? -5.485 12.273 -1.436 1.00 95.44 73 LEU A CA 1
ATOM 580 C C . LEU A 1 73 ? -4.626 11.386 -2.332 1.00 95.44 73 LEU A C 1
ATOM 582 O O . LEU A 1 73 ? -3.496 11.752 -2.638 1.00 95.44 73 LEU A O 1
ATOM 586 N N . SER A 1 74 ? -5.183 10.276 -2.813 1.00 97.19 74 SER A N 1
ATOM 587 C CA . SER A 1 74 ? -4.489 9.389 -3.747 1.00 97.19 74 SER A CA 1
ATOM 588 C C . SER A 1 74 ? -4.159 10.104 -5.056 1.00 97.19 74 SER A C 1
ATOM 590 O O . SER A 1 74 ? -3.030 10.011 -5.516 1.00 97.19 74 SER A O 1
ATOM 592 N N . GLY A 1 75 ? -5.081 10.899 -5.612 1.00 96.00 75 GLY A N 1
ATOM 593 C CA . GLY A 1 75 ? -4.811 11.716 -6.800 1.00 96.00 75 GLY A CA 1
ATOM 594 C C . GLY A 1 75 ? -3.700 12.751 -6.583 1.00 96.00 75 GLY A C 1
ATOM 595 O O . GLY A 1 75 ? -2.801 12.870 -7.413 1.00 96.00 75 GLY A O 1
ATOM 596 N N . LEU A 1 76 ? -3.717 13.451 -5.442 1.00 95.50 76 LEU A N 1
ATOM 597 C CA . LEU A 1 76 ? -2.675 14.423 -5.077 1.00 95.50 76 LEU A CA 1
ATOM 598 C C . LEU A 1 76 ? -1.294 13.774 -4.920 1.00 95.50 76 LEU A C 1
ATOM 600 O O . LEU A 1 76 ? -0.300 14.353 -5.344 1.00 95.50 76 LEU A O 1
ATOM 604 N N . MET A 1 77 ? -1.231 12.582 -4.326 1.00 97.31 77 MET A N 1
ATOM 605 C CA . MET A 1 77 ? 0.008 11.815 -4.165 1.00 97.31 77 MET A CA 1
ATOM 606 C C . MET A 1 77 ? 0.485 11.198 -5.487 1.00 97.31 77 MET A C 1
ATOM 608 O O . MET A 1 77 ? 1.685 11.132 -5.739 1.00 97.31 77 MET A O 1
ATOM 612 N N . LEU A 1 78 ? -0.441 10.757 -6.343 1.00 96.94 78 LEU A N 1
ATOM 613 C CA . LEU A 1 78 ? -0.123 10.107 -7.611 1.00 96.94 78 LEU A CA 1
ATOM 614 C C . LEU A 1 78 ? 0.408 11.093 -8.653 1.00 96.94 78 LEU A C 1
ATOM 616 O O . LEU A 1 78 ? 1.271 10.718 -9.435 1.00 96.94 78 LEU A O 1
ATOM 620 N N . ALA A 1 79 ? -0.069 12.340 -8.673 1.00 96.44 79 ALA A N 1
ATOM 621 C CA . ALA A 1 79 ? 0.338 13.333 -9.669 1.00 96.44 79 ALA A CA 1
ATOM 622 C C . ALA A 1 79 ? 1.871 13.530 -9.772 1.00 96.44 79 ALA A C 1
ATOM 624 O O . ALA A 1 79 ? 2.415 13.368 -10.872 1.00 96.44 79 ALA A O 1
ATOM 625 N N . PRO A 1 80 ? 2.608 13.819 -8.679 1.00 97.12 80 PRO A N 1
ATOM 626 C CA . PRO A 1 80 ? 4.061 13.943 -8.760 1.00 97.12 80 PRO A CA 1
ATOM 627 C C . PRO A 1 80 ? 4.751 12.595 -9.015 1.00 97.12 80 PRO A C 1
ATOM 629 O O . PRO A 1 80 ? 5.712 12.550 -9.778 1.00 97.12 80 PRO A O 1
ATOM 632 N N . VAL A 1 81 ? 4.235 11.486 -8.471 1.00 97.56 81 VAL A N 1
ATOM 633 C CA . VAL A 1 81 ? 4.770 10.130 -8.706 1.00 97.56 81 VAL A CA 1
ATOM 634 C C . VAL A 1 81 ? 4.698 9.745 -10.186 1.00 97.56 81 VAL A C 1
ATOM 636 O O . VAL A 1 81 ? 5.685 9.283 -10.758 1.00 97.56 81 VAL A O 1
ATOM 639 N N . ALA A 1 82 ? 3.551 9.967 -10.828 1.00 95.94 82 ALA A N 1
ATOM 640 C CA . ALA A 1 82 ? 3.346 9.693 -12.244 1.00 95.94 82 ALA A CA 1
ATOM 641 C C . ALA A 1 82 ? 4.239 10.586 -13.113 1.00 95.94 82 ALA A C 1
ATOM 643 O O . ALA A 1 82 ? 4.871 10.098 -14.047 1.00 95.94 82 ALA A O 1
ATOM 644 N N . THR A 1 83 ? 4.353 11.870 -12.762 1.00 96.81 83 THR A N 1
ATOM 645 C CA . THR A 1 83 ? 5.219 12.825 -13.469 1.00 96.81 83 THR A CA 1
ATOM 646 C C . THR A 1 83 ? 6.686 12.394 -13.413 1.00 96.81 83 THR A C 1
ATOM 648 O O . THR A 1 83 ? 7.332 12.262 -14.452 1.00 96.81 83 THR A O 1
ATOM 651 N N . LEU A 1 84 ? 7.203 12.108 -12.213 1.00 97.31 84 LEU A N 1
ATOM 652 C CA . LEU A 1 84 ? 8.574 11.630 -12.012 1.00 97.31 84 LEU A CA 1
ATOM 653 C C . LEU A 1 84 ? 8.821 10.316 -12.753 1.00 97.31 84 LEU A C 1
ATOM 655 O O . LEU A 1 84 ? 9.829 10.191 -13.447 1.00 97.31 84 LEU A O 1
ATOM 659 N N . THR A 1 85 ? 7.870 9.383 -12.672 1.00 96.38 85 THR A N 1
ATOM 660 C CA . THR A 1 85 ? 7.941 8.101 -13.376 1.00 96.38 85 THR A CA 1
ATOM 661 C C . THR A 1 85 ? 8.079 8.321 -14.873 1.00 96.38 85 THR A C 1
ATOM 663 O O . THR A 1 85 ? 9.049 7.844 -15.454 1.00 96.38 85 THR A O 1
ATOM 666 N N . VAL A 1 86 ? 7.180 9.075 -15.509 1.00 96.00 86 VAL A N 1
ATOM 667 C CA . VAL A 1 86 ? 7.222 9.319 -16.961 1.00 96.00 86 VAL A CA 1
ATOM 668 C C . VAL A 1 86 ? 8.561 9.936 -17.379 1.00 96.00 86 VAL A C 1
ATOM 670 O O . VAL A 1 86 ? 9.183 9.464 -18.330 1.00 96.00 86 VAL A O 1
ATOM 673 N N . ILE A 1 87 ? 9.052 10.931 -16.636 1.00 96.62 87 ILE A N 1
ATOM 674 C CA . ILE A 1 87 ? 10.320 11.615 -16.932 1.00 96.62 87 ILE A CA 1
ATOM 675 C C . ILE A 1 87 ? 11.520 10.664 -16.796 1.00 96.62 87 ILE A C 1
ATOM 677 O O . ILE A 1 87 ? 12.416 10.628 -17.648 1.00 96.62 87 ILE A O 1
ATOM 681 N N . LEU A 1 88 ? 11.571 9.884 -15.717 1.00 96.31 88 LEU A N 1
ATOM 682 C CA . LEU A 1 88 ? 12.755 9.098 -15.368 1.00 96.31 88 LEU A CA 1
ATOM 683 C C . LEU A 1 88 ? 12.769 7.712 -16.004 1.00 96.31 88 LEU A C 1
ATOM 685 O O . LEU A 1 88 ? 13.845 7.146 -16.159 1.00 96.31 88 LEU A O 1
ATOM 689 N N . THR A 1 89 ? 11.629 7.186 -16.432 1.00 95.75 89 THR A N 1
ATOM 690 C CA . THR A 1 89 ? 11.551 5.871 -17.086 1.00 95.75 89 THR A CA 1
ATOM 691 C C . THR A 1 89 ? 11.330 5.966 -18.596 1.00 95.75 89 THR A C 1
ATOM 693 O O . THR A 1 89 ? 11.691 5.038 -19.317 1.00 95.75 89 THR A O 1
ATOM 696 N N . GLY A 1 90 ? 10.812 7.090 -19.104 1.00 93.44 90 GLY A N 1
ATOM 697 C CA . GLY A 1 90 ? 10.706 7.374 -20.534 1.00 93.44 90 GLY A CA 1
ATOM 698 C C . GLY A 1 90 ? 10.051 6.240 -21.327 1.00 93.44 90 GLY A C 1
ATOM 699 O O . GLY A 1 90 ? 8.963 5.771 -20.992 1.00 93.44 90 GLY A O 1
ATOM 700 N N . LYS A 1 91 ? 10.746 5.760 -22.369 1.00 93.38 91 LYS A N 1
ATOM 701 C CA . LYS A 1 91 ? 10.241 4.705 -23.266 1.00 93.38 91 LYS A CA 1
ATOM 702 C C . LYS A 1 91 ? 9.918 3.397 -22.536 1.00 93.38 91 LYS A C 1
ATOM 704 O O . LYS A 1 91 ? 9.028 2.676 -22.972 1.00 93.38 91 LYS A O 1
ATOM 709 N N . ALA A 1 92 ? 10.602 3.096 -21.429 1.00 94.06 92 ALA A N 1
ATOM 710 C CA . ALA A 1 92 ? 10.330 1.890 -20.650 1.00 94.06 92 ALA A CA 1
ATOM 711 C C . ALA A 1 92 ? 8.898 1.877 -20.093 1.00 94.06 92 ALA A C 1
ATOM 713 O O . ALA A 1 92 ? 8.257 0.834 -20.085 1.00 94.06 92 ALA A O 1
ATOM 714 N N . PHE A 1 93 ? 8.382 3.035 -19.677 1.00 93.81 93 PHE A N 1
ATOM 715 C CA . PHE A 1 93 ? 7.020 3.155 -19.163 1.00 93.81 93 PHE A CA 1
ATOM 716 C C . PHE A 1 93 ? 5.972 3.138 -20.269 1.00 93.81 93 PHE A C 1
ATOM 718 O O . PHE A 1 93 ? 4.925 2.519 -20.113 1.00 93.81 93 PHE A O 1
ATOM 725 N N . SER A 1 94 ? 6.272 3.735 -21.425 1.00 91.19 94 SER A N 1
ATOM 726 C CA . SER A 1 94 ? 5.401 3.635 -22.602 1.00 91.19 94 SER A CA 1
ATOM 727 C C . SER A 1 94 ? 5.205 2.186 -23.062 1.00 91.19 94 SER A C 1
ATOM 729 O O . SER A 1 94 ? 4.116 1.843 -23.514 1.00 91.19 94 SER A O 1
ATOM 731 N N . ASN A 1 95 ? 6.228 1.342 -22.895 1.00 92.44 95 ASN A N 1
ATOM 732 C CA . ASN A 1 95 ? 6.232 -0.062 -23.311 1.00 92.44 95 ASN A CA 1
ATOM 733 C C . ASN A 1 95 ? 5.616 -1.029 -22.285 1.00 92.44 95 ASN A C 1
ATOM 735 O O . ASN A 1 95 ? 5.691 -2.242 -22.483 1.00 92.44 95 ASN A O 1
ATOM 739 N N . LEU A 1 96 ? 5.044 -0.529 -21.186 1.00 93.94 96 LEU A N 1
ATOM 740 C CA . LEU A 1 96 ? 4.354 -1.385 -20.227 1.00 93.94 96 LEU A CA 1
ATOM 741 C C . LEU A 1 96 ? 3.174 -2.107 -20.881 1.00 93.94 96 LEU A C 1
ATOM 743 O O . LEU A 1 96 ? 2.489 -1.567 -21.751 1.00 93.94 96 LEU A O 1
ATOM 747 N N . ASP A 1 97 ? 2.884 -3.313 -20.395 1.00 93.69 97 ASP A N 1
ATOM 748 C CA . ASP A 1 97 ? 1.607 -3.953 -20.683 1.00 93.69 97 ASP A CA 1
ATOM 749 C C . ASP A 1 97 ? 0.493 -3.235 -19.913 1.00 93.69 97 ASP A C 1
ATOM 751 O O . ASP A 1 97 ? 0.146 -3.573 -18.779 1.00 93.69 97 ASP A O 1
ATOM 755 N N . TRP A 1 98 ? -0.075 -2.215 -20.550 1.00 94.00 98 TRP A N 1
ATOM 756 C CA . TRP A 1 98 ? -1.138 -1.391 -19.985 1.00 94.00 98 TRP A CA 1
ATOM 757 C C . TRP A 1 98 ? -2.403 -2.180 -19.635 1.00 94.00 98 TRP A C 1
ATOM 759 O O . TRP A 1 98 ? -3.133 -1.767 -18.731 1.00 94.00 98 TRP A O 1
ATOM 769 N N . LYS A 1 99 ? -2.650 -3.322 -20.298 1.00 92.56 99 LYS A N 1
ATOM 770 C CA . LYS A 1 99 ? -3.809 -4.180 -20.011 1.00 92.56 99 LYS A CA 1
ATOM 771 C C . LYS A 1 99 ? -3.683 -4.859 -18.655 1.00 92.56 99 LYS A C 1
ATOM 773 O O . LYS A 1 99 ? -4.699 -5.046 -17.996 1.00 92.56 99 LYS A O 1
ATOM 778 N N . THR A 1 100 ? -2.464 -5.177 -18.230 1.00 93.75 100 THR A N 1
ATOM 779 C CA . THR A 1 100 ? -2.198 -5.745 -16.904 1.00 93.75 100 THR A CA 1
ATOM 780 C C . THR A 1 100 ? -1.931 -4.656 -15.872 1.00 93.75 100 THR A C 1
ATOM 782 O O . THR A 1 100 ? -2.482 -4.678 -14.772 1.00 93.75 100 THR A O 1
ATOM 785 N N . TYR A 1 101 ? -1.138 -3.652 -16.240 1.00 95.56 101 TYR A N 1
ATOM 786 C CA . TYR A 1 101 ? -0.697 -2.604 -15.328 1.00 95.56 101 TYR A CA 1
ATOM 787 C C . TYR A 1 101 ? -1.865 -1.803 -14.733 1.00 95.56 101 TYR A C 1
ATOM 789 O O . TYR A 1 101 ? -1.913 -1.602 -13.518 1.00 95.56 101 TYR A O 1
ATOM 797 N N . LEU A 1 102 ? -2.834 -1.372 -15.554 1.00 95.50 102 LEU A N 1
ATOM 798 C CA . LEU A 1 102 ? -3.944 -0.540 -15.073 1.00 95.50 102 LEU A CA 1
ATOM 799 C C . LEU A 1 102 ? -4.874 -1.278 -14.097 1.00 95.50 102 LEU A C 1
ATOM 801 O O . LEU A 1 102 ? -5.121 -0.723 -13.025 1.00 95.50 102 LEU A O 1
ATOM 805 N N . PRO A 1 103 ? -5.370 -2.501 -14.380 1.00 95.62 103 PRO A N 1
ATOM 806 C CA . PRO A 1 103 ? -6.189 -3.237 -13.417 1.00 95.62 103 PRO A CA 1
ATOM 807 C C . PRO A 1 103 ? -5.463 -3.550 -12.107 1.00 95.62 103 PRO A C 1
ATOM 809 O O . PRO A 1 103 ? -6.081 -3.501 -11.044 1.00 95.62 103 PRO A O 1
ATOM 812 N N . VAL A 1 104 ? -4.156 -3.825 -12.152 1.00 96.38 104 VAL A N 1
ATOM 813 C CA . VAL A 1 104 ? -3.369 -4.080 -10.938 1.00 96.38 104 VAL A CA 1
ATOM 814 C C . VAL A 1 104 ? -3.253 -2.815 -10.091 1.00 96.38 104 VAL A C 1
ATOM 816 O O . VAL A 1 104 ? -3.583 -2.834 -8.903 1.00 96.38 104 VAL A O 1
ATOM 819 N N . VAL A 1 105 ? -2.839 -1.701 -10.700 1.00 96.88 105 VAL A N 1
ATOM 820 C CA . VAL A 1 105 ? -2.635 -0.437 -9.985 1.00 96.88 105 VAL A CA 1
ATOM 821 C C . VAL A 1 105 ? -3.957 0.152 -9.503 1.00 96.88 105 VAL A C 1
ATOM 823 O O . VAL A 1 105 ? -4.047 0.539 -8.344 1.00 96.88 105 VAL A O 1
ATOM 826 N N . LEU A 1 106 ? -4.994 0.206 -10.340 1.00 95.88 106 LEU A N 1
ATOM 827 C CA . LEU A 1 106 ? -6.263 0.857 -9.992 1.00 95.88 106 LEU A CA 1
ATOM 828 C C . LEU A 1 106 ? -7.242 -0.054 -9.245 1.00 95.88 106 LEU A C 1
ATOM 830 O O . LEU A 1 106 ? -8.084 0.441 -8.500 1.00 95.88 106 LEU A O 1
ATOM 834 N N . GLY A 1 107 ? -7.152 -1.368 -9.449 1.00 96.06 107 GLY A N 1
ATOM 835 C CA . GLY A 1 107 ? -8.056 -2.356 -8.867 1.00 96.06 107 GLY A CA 1
ATOM 836 C C . GLY A 1 107 ? -7.414 -3.104 -7.709 1.00 96.06 107 GLY A C 1
ATOM 837 O O . GLY A 1 107 ? -7.783 -2.896 -6.552 1.00 96.06 107 GLY A O 1
ATOM 838 N N . THR A 1 108 ? -6.451 -3.978 -8.008 1.00 95.50 108 THR A N 1
ATOM 839 C CA . THR A 1 108 ? -5.850 -4.879 -7.012 1.00 95.50 108 THR A CA 1
ATOM 840 C C . THR A 1 108 ? -5.246 -4.116 -5.841 1.00 95.50 108 THR A C 1
ATOM 842 O O . THR A 1 108 ? -5.593 -4.405 -4.696 1.00 95.50 108 THR A O 1
ATOM 845 N N . PHE A 1 109 ? -4.386 -3.125 -6.091 1.00 97.25 109 PHE A N 1
ATOM 846 C CA . PHE A 1 109 ? -3.741 -2.383 -5.004 1.00 97.25 109 PHE A CA 1
ATOM 847 C C . PHE A 1 109 ? -4.698 -1.481 -4.242 1.00 97.25 109 PHE A C 1
ATOM 849 O O . PHE A 1 109 ? -4.549 -1.357 -3.030 1.00 97.25 109 PHE A O 1
ATOM 856 N N . PHE A 1 110 ? -5.710 -0.916 -4.901 1.00 97.88 110 PHE A N 1
ATOM 857 C CA . PHE A 1 110 ? -6.750 -0.173 -4.198 1.00 97.88 110 PHE A CA 1
ATOM 858 C C . PHE A 1 110 ? -7.480 -1.073 -3.192 1.00 97.88 110 PHE A C 1
ATOM 860 O O . PHE A 1 110 ? -7.553 -0.744 -2.007 1.00 97.88 110 PHE A O 1
ATOM 867 N N . TRP A 1 111 ? -7.981 -2.229 -3.640 1.00 97.25 111 TRP A N 1
ATOM 868 C CA . TRP A 1 111 ? -8.718 -3.151 -2.775 1.00 97.25 111 TRP A CA 1
ATOM 869 C C . TRP A 1 111 ? -7.841 -3.773 -1.691 1.00 97.25 111 TRP A C 1
ATOM 871 O O . TRP A 1 111 ? -8.299 -3.906 -0.555 1.00 97.25 111 TRP A O 1
ATOM 881 N N . ALA A 1 112 ? -6.595 -4.124 -2.015 1.00 95.56 112 ALA A N 1
ATOM 882 C CA . ALA A 1 112 ? -5.640 -4.653 -1.048 1.00 95.56 112 ALA A CA 1
ATOM 883 C C . ALA A 1 112 ? -5.340 -3.619 0.042 1.00 95.56 112 ALA A C 1
ATOM 885 O O . ALA A 1 112 ? -5.618 -3.876 1.213 1.00 95.56 112 ALA A O 1
ATOM 886 N N . SER A 1 113 ? -4.900 -2.414 -0.336 1.00 97.88 113 SER A N 1
ATOM 887 C CA . SER A 1 113 ? -4.584 -1.352 0.621 1.00 97.88 113 SER A CA 1
ATOM 888 C C . SER A 1 113 ? -5.804 -0.938 1.443 1.00 97.88 113 SER A C 1
ATOM 890 O O . SER A 1 113 ? -5.696 -0.775 2.655 1.00 97.88 113 SER A O 1
ATOM 892 N N . LEU A 1 114 ? -6.988 -0.824 0.835 1.00 98.00 114 LEU A N 1
ATOM 893 C CA . LEU A 1 114 ? -8.210 -0.521 1.577 1.00 98.00 114 LEU A CA 1
ATOM 894 C C . LEU A 1 114 ? -8.534 -1.610 2.606 1.00 98.00 114 LEU A C 1
ATOM 896 O O . LEU A 1 114 ? -8.772 -1.292 3.770 1.00 98.00 114 LEU A O 1
ATOM 900 N N . SER A 1 115 ? -8.532 -2.881 2.194 1.00 96.19 115 SER A N 1
ATOM 901 C CA . SER A 1 115 ? -8.807 -4.012 3.086 1.00 96.19 115 SER A CA 1
ATOM 902 C C . SER A 1 115 ? -7.821 -4.050 4.254 1.00 96.19 115 SER A C 1
ATOM 904 O O . SER A 1 115 ? -8.212 -4.135 5.420 1.00 96.19 115 SER A O 1
ATOM 906 N N . GLU A 1 116 ? -6.533 -3.937 3.947 1.00 97.00 116 GLU A N 1
ATOM 907 C CA . GLU A 1 116 ? -5.444 -4.042 4.909 1.00 97.00 116 GLU A CA 1
ATOM 908 C C . GLU A 1 116 ? -5.471 -2.904 5.928 1.00 97.00 116 GLU A C 1
ATOM 910 O O . GLU A 1 116 ? -5.393 -3.156 7.132 1.00 97.00 116 GLU A O 1
ATOM 915 N N . GLU A 1 117 ? -5.663 -1.660 5.492 1.00 98.00 117 GLU A N 1
ATOM 916 C CA . GLU A 1 117 ? -5.741 -0.535 6.424 1.00 98.00 117 GLU A CA 1
ATOM 917 C C . GLU A 1 117 ? -7.014 -0.573 7.273 1.00 98.00 117 GLU A C 1
ATOM 919 O O . GLU A 1 117 ? -6.969 -0.291 8.473 1.00 98.00 117 GLU A O 1
ATOM 924 N N . LEU A 1 118 ? -8.146 -0.990 6.708 1.00 96.56 118 LEU A N 1
ATOM 925 C CA . LEU A 1 118 ? -9.377 -1.164 7.476 1.00 96.56 118 LEU A CA 1
ATOM 926 C C . LEU A 1 118 ? -9.248 -2.266 8.543 1.00 96.56 118 LEU A C 1
ATOM 928 O O . LEU A 1 118 ? -9.782 -2.129 9.646 1.00 96.56 118 LEU A O 1
ATOM 932 N N . LEU A 1 119 ? -8.523 -3.348 8.259 1.00 95.75 119 LEU A N 1
ATOM 933 C CA . LEU A 1 119 ? -8.356 -4.462 9.194 1.00 95.75 119 LEU A CA 1
ATOM 934 C C . LEU A 1 119 ? -7.258 -4.222 10.231 1.00 95.75 119 LEU A C 1
ATOM 936 O O . LEU A 1 119 ? -7.484 -4.414 11.428 1.00 95.75 119 LEU A O 1
ATOM 940 N N . PHE A 1 120 ? -6.065 -3.825 9.798 1.00 97.06 120 PHE A N 1
ATOM 941 C CA . PHE A 1 120 ? -4.915 -3.703 10.691 1.00 97.06 120 PHE A CA 1
ATOM 942 C C . PHE A 1 120 ? -4.879 -2.358 11.405 1.00 97.06 120 PHE A C 1
ATOM 944 O O . PHE A 1 120 ? -4.516 -2.313 12.579 1.00 97.06 120 PHE A O 1
ATOM 951 N N . ARG A 1 121 ? -5.254 -1.262 10.738 1.00 96.25 121 ARG A N 1
ATOM 952 C CA . ARG A 1 121 ? -5.150 0.078 11.329 1.00 96.25 121 ARG A CA 1
ATOM 953 C C . ARG A 1 121 ? -6.463 0.449 11.971 1.00 96.25 121 ARG A C 1
ATOM 955 O O . ARG A 1 121 ? -6.529 0.636 13.176 1.00 96.25 121 ARG A O 1
ATOM 962 N N . GLU A 1 122 ? -7.541 0.455 11.210 1.00 94.69 122 GLU A N 1
ATOM 963 C CA . GLU A 1 122 ? -8.812 0.888 11.763 1.00 94.69 122 GLU A CA 1
ATOM 964 C C . GLU A 1 122 ? -9.380 -0.105 12.785 1.00 94.69 122 GLU A C 1
ATOM 966 O O . GLU A 1 122 ? -9.664 0.282 13.915 1.00 94.69 122 GLU A O 1
ATOM 971 N N . PHE A 1 123 ? -9.531 -1.383 12.442 1.00 95.44 123 PHE A N 1
ATOM 972 C CA . PHE A 1 123 ? -10.102 -2.365 13.362 1.00 95.44 123 PHE A CA 1
ATOM 973 C C . PHE A 1 123 ? -9.135 -2.748 14.486 1.00 95.44 123 PHE A C 1
ATOM 975 O O . PHE A 1 123 ? -9.459 -2.577 15.665 1.00 95.44 123 PHE A O 1
ATOM 982 N N . LEU A 1 124 ? -7.968 -3.302 14.141 1.00 95.94 124 LEU A N 1
ATOM 983 C CA . LEU A 1 124 ? -7.096 -3.941 15.123 1.00 95.94 124 LEU A CA 1
ATOM 984 C C . LEU A 1 124 ? -6.503 -2.924 16.106 1.00 95.94 124 LEU A C 1
ATOM 986 O O . LEU A 1 124 ? -6.656 -3.127 17.310 1.00 95.94 124 LEU A O 1
ATOM 990 N N . ILE A 1 125 ? -5.924 -1.808 15.642 1.00 95.69 125 ILE A N 1
ATOM 991 C CA . ILE A 1 125 ? -5.387 -0.777 16.552 1.00 95.69 125 ILE A CA 1
ATOM 992 C C . ILE A 1 125 ? -6.498 -0.185 17.428 1.00 95.69 125 ILE A C 1
ATOM 99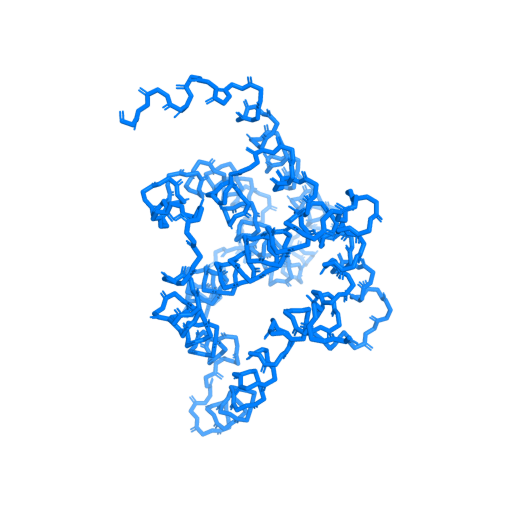4 O O . ILE A 1 125 ? -6.286 -0.021 18.628 1.00 95.69 125 ILE A O 1
ATOM 998 N N . THR A 1 126 ? -7.700 0.068 16.894 1.00 93.69 126 THR A N 1
ATOM 999 C CA . THR A 1 126 ? -8.822 0.570 17.714 1.00 93.69 126 THR A CA 1
ATOM 1000 C C . THR A 1 126 ? -9.176 -0.406 18.834 1.00 93.69 126 THR A C 1
ATOM 1002 O O . THR A 1 126 ? -9.276 -0.006 19.993 1.00 93.69 126 THR A O 1
ATOM 1005 N N . ARG A 1 127 ? -9.295 -1.705 18.530 1.00 94.31 127 ARG A N 1
ATOM 1006 C CA . ARG A 1 127 ? -9.582 -2.733 19.545 1.00 94.31 127 ARG A CA 1
ATOM 1007 C C . ARG A 1 127 ? -8.457 -2.867 20.571 1.00 94.31 127 ARG A C 1
ATOM 1009 O O . ARG A 1 127 ? -8.734 -3.030 21.757 1.00 94.31 127 ARG A O 1
ATOM 1016 N N . MET A 1 128 ? -7.198 -2.784 20.142 1.00 95.44 128 MET A N 1
ATOM 1017 C CA . MET A 1 128 ? -6.047 -2.789 21.050 1.00 95.44 128 MET A CA 1
ATOM 1018 C C . MET A 1 128 ? -6.084 -1.580 21.994 1.00 95.44 128 MET A C 1
ATOM 1020 O O . MET A 1 128 ? -5.923 -1.748 23.207 1.00 95.44 128 MET A O 1
ATOM 1024 N N . LYS A 1 129 ? -6.392 -0.390 21.464 1.00 93.88 129 LYS A N 1
ATOM 1025 C CA . LYS A 1 129 ? -6.535 0.849 22.237 1.00 93.88 129 LYS A CA 1
ATOM 1026 C C . LYS A 1 129 ? -7.640 0.741 23.289 1.00 93.88 129 LYS A C 1
ATOM 1028 O O . LYS A 1 129 ? -7.398 1.072 24.444 1.00 93.88 129 LYS A O 1
ATOM 1033 N N . GLU A 1 130 ? -8.806 0.193 22.942 1.00 92.19 130 GLU A N 1
ATOM 1034 C CA . GLU A 1 130 ? -9.901 -0.063 23.898 1.00 92.19 130 GLU A CA 1
ATOM 1035 C C . GLU A 1 130 ? -9.515 -1.039 25.018 1.00 92.19 130 GLU A C 1
ATOM 1037 O O . GLU A 1 130 ? -10.099 -1.013 26.099 1.00 92.19 130 GLU A O 1
ATOM 1042 N N . THR A 1 131 ? -8.536 -1.917 24.782 1.00 93.75 131 THR A N 1
ATOM 1043 C CA . THR A 1 131 ? -8.016 -2.812 25.826 1.00 93.75 131 THR A CA 1
ATOM 1044 C C . THR A 1 131 ? -6.912 -2.207 26.690 1.00 93.75 131 THR A C 1
ATOM 1046 O O . THR A 1 131 ? -6.463 -2.887 27.616 1.00 93.75 131 THR A O 1
ATOM 1049 N N . GLY A 1 132 ? -6.505 -0.962 26.419 1.00 94.38 132 GLY A N 1
ATOM 1050 C CA . GLY A 1 132 ? -5.451 -0.249 27.143 1.00 94.38 132 GLY A CA 1
ATOM 1051 C C . GLY A 1 132 ? -4.031 -0.551 26.658 1.00 94.38 132 GLY A C 1
ATOM 1052 O O . GLY A 1 132 ? -3.077 -0.276 27.379 1.00 94.38 132 GLY A O 1
ATOM 1053 N N . MET A 1 133 ? -3.858 -1.138 25.468 1.00 95.94 133 MET A N 1
ATOM 1054 C CA . MET A 1 133 ? -2.519 -1.409 24.931 1.00 95.94 133 MET A CA 1
ATOM 1055 C C . MET A 1 133 ? -1.810 -0.117 24.515 1.00 95.94 133 MET A C 1
ATOM 1057 O O . MET A 1 133 ? -2.417 0.789 23.943 1.00 95.94 133 MET A O 1
ATOM 1061 N N . THR A 1 134 ? -0.503 -0.052 24.765 1.00 96.88 134 THR A N 1
ATOM 1062 C CA . THR A 1 134 ? 0.337 1.098 24.412 1.00 96.88 134 THR A CA 1
ATOM 1063 C C . THR A 1 134 ? 0.761 1.058 22.943 1.00 96.88 134 THR A C 1
ATOM 1065 O O . THR A 1 134 ? 0.765 0.003 22.304 1.00 96.88 134 THR A O 1
ATOM 1068 N N . ALA A 1 135 ? 1.166 2.209 22.395 1.00 96.00 135 ALA A N 1
ATOM 1069 C CA . ALA A 1 135 ? 1.662 2.305 21.018 1.00 96.00 135 ALA A CA 1
ATOM 1070 C C . ALA A 1 135 ? 2.857 1.370 20.747 1.00 96.00 135 ALA A C 1
ATOM 1072 O O . ALA A 1 135 ? 2.929 0.769 19.676 1.00 96.00 135 ALA A O 1
ATOM 1073 N N . TRP A 1 136 ? 3.719 1.171 21.752 1.00 95.69 136 TRP A N 1
ATOM 1074 C CA . TRP A 1 136 ? 4.861 0.250 21.719 1.00 95.69 136 TRP A CA 1
ATOM 1075 C C . TRP A 1 136 ? 4.480 -1.215 21.495 1.00 95.69 136 TRP A C 1
ATOM 1077 O O . TRP A 1 136 ? 5.296 -1.981 21.001 1.00 95.69 136 TRP A O 1
ATOM 1087 N N . VAL A 1 137 ? 3.247 -1.607 21.823 1.00 96.62 137 VAL A N 1
ATOM 1088 C CA . VAL A 1 137 ? 2.718 -2.948 21.532 1.00 96.62 137 VAL A CA 1
ATOM 1089 C C . VAL A 1 137 ? 1.894 -2.936 20.246 1.00 96.62 137 VAL A C 1
ATOM 1091 O O . VAL A 1 137 ? 2.016 -3.841 19.424 1.00 96.62 137 VAL A O 1
ATOM 1094 N N . MET A 1 138 ? 1.072 -1.901 20.045 1.00 97.69 138 MET A N 1
ATOM 1095 C CA . MET A 1 138 ? 0.188 -1.783 18.881 1.00 97.69 138 MET A CA 1
ATOM 1096 C C . MET A 1 138 ? 0.948 -1.785 17.556 1.00 97.69 138 MET A C 1
ATOM 1098 O O . MET A 1 138 ? 0.597 -2.548 16.655 1.00 97.69 138 MET A O 1
ATOM 1102 N N . ILE A 1 139 ? 1.994 -0.966 17.435 1.00 97.81 139 ILE A N 1
ATOM 1103 C CA . ILE A 1 139 ? 2.724 -0.803 16.174 1.00 97.81 139 ILE A CA 1
ATOM 1104 C C . ILE A 1 139 ? 3.463 -2.095 15.795 1.00 97.81 139 ILE A C 1
ATOM 1106 O O . ILE A 1 139 ? 3.201 -2.608 14.705 1.00 97.81 139 ILE A O 1
ATOM 1110 N N . PRO A 1 140 ? 4.313 -2.692 16.657 1.00 98.19 140 PRO A N 1
ATOM 1111 C CA . PRO A 1 140 ? 5.049 -3.891 16.266 1.00 98.19 140 PRO A CA 1
ATOM 1112 C C . PRO A 1 140 ? 4.138 -5.098 16.045 1.00 98.19 140 PRO A C 1
ATOM 1114 O O . PRO A 1 140 ? 4.364 -5.852 15.103 1.00 98.19 140 PRO A O 1
ATOM 1117 N N . LEU A 1 141 ? 3.086 -5.278 16.855 1.00 97.69 141 LEU A N 1
ATOM 1118 C CA . LEU A 1 141 ? 2.197 -6.433 16.706 1.00 97.69 141 LEU A CA 1
ATOM 1119 C C . LEU A 1 141 ? 1.392 -6.368 15.406 1.00 97.69 141 LEU A C 1
ATOM 1121 O O . LEU A 1 141 ? 1.318 -7.358 14.680 1.00 97.69 141 LEU A O 1
ATOM 1125 N N . THR A 1 142 ? 0.794 -5.216 15.096 1.00 97.38 142 THR A N 1
ATOM 1126 C CA . THR A 1 142 ? 0.027 -5.060 13.850 1.00 97.38 142 THR A CA 1
ATOM 1127 C C . THR A 1 142 ? 0.927 -5.198 12.623 1.00 97.38 142 THR A C 1
ATOM 1129 O O . THR A 1 142 ? 0.542 -5.875 11.673 1.00 97.38 142 THR A O 1
ATOM 1132 N N . ALA A 1 143 ? 2.148 -4.657 12.669 1.00 98.00 143 ALA A N 1
ATOM 1133 C CA . ALA A 1 143 ? 3.140 -4.798 11.608 1.00 98.00 143 ALA A CA 1
ATOM 1134 C C . ALA A 1 143 ? 3.620 -6.248 11.423 1.00 98.00 143 ALA A C 1
ATOM 1136 O O . ALA A 1 143 ? 3.772 -6.709 10.290 1.00 98.00 143 ALA A O 1
ATOM 1137 N N . LEU A 1 144 ? 3.828 -6.981 12.520 1.00 98.00 144 LEU A N 1
ATOM 1138 C CA . LEU A 1 144 ? 4.220 -8.388 12.485 1.00 98.00 144 LEU A CA 1
ATOM 1139 C C . LEU A 1 144 ? 3.127 -9.244 11.845 1.00 98.00 144 LEU A C 1
ATOM 1141 O O . LEU A 1 144 ? 3.405 -10.003 10.919 1.00 98.00 144 LEU A O 1
ATOM 1145 N N . LEU A 1 145 ? 1.878 -9.088 12.293 1.00 97.12 145 LEU A N 1
ATOM 1146 C CA . LEU A 1 145 ? 0.741 -9.814 11.723 1.00 97.12 145 LEU A CA 1
ATOM 1147 C C . LEU A 1 145 ? 0.539 -9.468 10.247 1.00 97.12 145 LEU A C 1
ATOM 1149 O O . LEU A 1 145 ? 0.331 -10.371 9.440 1.00 97.12 145 LEU A O 1
ATOM 1153 N N . PHE A 1 146 ? 0.654 -8.187 9.891 1.00 96.25 146 PHE A N 1
ATOM 1154 C CA . PHE A 1 146 ? 0.612 -7.716 8.511 1.00 96.25 146 PHE A CA 1
ATOM 1155 C C . PHE A 1 146 ? 1.669 -8.416 7.646 1.00 96.25 146 PHE A C 1
ATOM 1157 O O . PHE A 1 146 ? 1.328 -8.999 6.618 1.00 96.25 146 PHE A O 1
ATOM 1164 N N . SER A 1 147 ? 2.931 -8.434 8.085 1.00 96.31 147 SER A N 1
ATOM 1165 C CA . SER A 1 147 ? 4.023 -9.077 7.344 1.00 96.31 147 SER A CA 1
ATOM 1166 C C . SER A 1 147 ? 3.810 -10.588 7.191 1.00 96.31 147 SER A C 1
ATOM 1168 O O . SER A 1 147 ? 3.913 -11.116 6.084 1.00 96.31 147 SER A O 1
ATOM 1170 N N . LEU A 1 148 ? 3.421 -11.282 8.266 1.00 94.75 148 LEU A N 1
ATOM 1171 C CA . LEU A 1 148 ? 3.176 -12.729 8.245 1.00 94.75 148 LEU A CA 1
ATOM 1172 C C . LEU A 1 148 ? 1.986 -13.123 7.358 1.00 94.75 148 LEU A C 1
ATOM 1174 O O . LEU A 1 148 ? 2.063 -14.125 6.648 1.00 94.75 148 LEU A O 1
ATOM 1178 N N . CYS A 1 149 ? 0.914 -12.323 7.330 1.00 92.88 149 CYS A N 1
ATOM 1179 C CA . CYS A 1 149 ? -0.246 -12.568 6.460 1.00 92.88 149 CYS A CA 1
ATOM 1180 C C . CYS A 1 149 ? 0.119 -12.553 4.967 1.00 92.88 149 CYS A C 1
ATOM 1182 O O . CYS A 1 149 ? -0.549 -13.193 4.154 1.00 92.88 149 CYS A O 1
ATOM 1184 N N . HIS A 1 150 ? 1.215 -11.886 4.608 1.00 89.75 150 HIS A N 1
ATOM 1185 C CA . HIS A 1 150 ? 1.726 -11.858 3.246 1.00 89.75 150 HIS A CA 1
ATOM 1186 C C . HIS A 1 150 ? 2.648 -13.036 2.889 1.00 89.75 150 HIS A C 1
ATOM 1188 O O . HIS A 1 150 ? 3.164 -13.058 1.770 1.00 89.75 150 HIS A O 1
ATOM 1194 N N . ARG A 1 151 ? 2.883 -13.988 3.807 1.00 89.44 151 ARG A N 1
ATOM 1195 C CA . ARG A 1 151 ? 3.671 -15.219 3.579 1.00 89.44 151 ARG A CA 1
ATOM 1196 C C . ARG A 1 151 ? 4.987 -14.943 2.827 1.00 89.44 151 ARG A C 1
ATOM 1198 O O . ARG A 1 151 ? 5.150 -15.392 1.696 1.00 89.44 151 ARG A O 1
ATOM 1205 N N . PRO A 1 152 ? 5.879 -14.111 3.391 1.00 88.44 152 PRO A N 1
ATOM 1206 C CA . PRO A 1 152 ? 7.088 -13.689 2.697 1.00 88.44 152 PRO A CA 1
ATOM 1207 C C . PRO A 1 152 ? 7.992 -14.885 2.406 1.00 88.44 152 PRO A C 1
ATOM 1209 O O . PRO A 1 152 ? 8.302 -15.666 3.299 1.00 88.44 152 PRO A O 1
ATOM 1212 N N . GLU A 1 153 ? 8.433 -14.989 1.155 1.00 89.25 153 GLU A N 1
ATOM 1213 C CA . GLU A 1 153 ? 9.326 -16.059 0.690 1.00 89.25 153 GLU A CA 1
ATOM 1214 C C . GLU A 1 153 ? 10.764 -15.867 1.188 1.00 89.25 153 GLU A C 1
ATOM 1216 O O . GLU A 1 153 ? 11.537 -16.817 1.270 1.00 89.25 153 GLU A O 1
ATOM 1221 N N . THR A 1 154 ? 11.129 -14.632 1.544 1.00 94.25 154 THR A N 1
ATOM 1222 C CA . THR A 1 154 ? 12.473 -14.263 1.990 1.00 94.25 154 THR A CA 1
ATOM 1223 C C . THR A 1 154 ? 12.433 -13.395 3.244 1.00 94.25 154 THR A C 1
ATOM 1225 O O . THR A 1 154 ? 11.475 -12.655 3.498 1.00 94.25 154 THR A O 1
ATOM 1228 N N . GLY A 1 155 ? 13.533 -13.410 4.004 1.00 95.19 155 GLY A N 1
ATOM 1229 C CA . GLY A 1 155 ? 13.717 -12.509 5.144 1.00 95.19 155 GLY A CA 1
ATOM 1230 C C . GLY A 1 155 ? 13.686 -11.025 4.754 1.00 95.19 155 GLY A C 1
ATOM 1231 O O . GLY A 1 155 ? 13.196 -10.202 5.524 1.00 95.19 155 GLY A O 1
ATOM 1232 N N . SER A 1 156 ? 14.129 -10.674 3.540 1.00 93.81 156 SER A N 1
ATOM 1233 C CA . SER A 1 156 ? 14.081 -9.294 3.041 1.00 93.81 156 SER A CA 1
ATOM 1234 C C . SER A 1 156 ? 12.650 -8.818 2.788 1.00 93.81 156 SER A C 1
ATOM 1236 O O . SER A 1 156 ? 12.302 -7.716 3.206 1.00 93.81 156 SER A O 1
ATOM 1238 N N . LEU A 1 157 ? 11.792 -9.653 2.191 1.00 92.94 157 LEU A N 1
ATOM 1239 C CA . LEU A 1 157 ? 10.373 -9.336 2.001 1.00 92.94 157 LEU A CA 1
ATOM 1240 C C . LEU A 1 157 ? 9.631 -9.263 3.338 1.00 92.94 157 LEU A C 1
ATOM 1242 O O . LEU A 1 157 ? 8.778 -8.391 3.519 1.00 92.94 157 LEU A O 1
ATOM 1246 N N . PHE A 1 158 ? 9.972 -10.139 4.290 1.00 96.69 158 PHE A N 1
ATOM 1247 C CA . PHE A 1 158 ? 9.448 -10.062 5.653 1.00 96.69 158 PHE A CA 1
ATOM 1248 C C . PHE A 1 158 ? 9.805 -8.722 6.305 1.00 96.69 158 PHE A C 1
ATOM 1250 O O . PHE A 1 158 ? 8.916 -8.036 6.816 1.00 96.69 158 PHE A O 1
ATOM 1257 N N . LEU A 1 159 ? 11.083 -8.333 6.259 1.00 97.12 159 LEU A N 1
ATOM 1258 C CA . LEU A 1 159 ? 11.569 -7.097 6.867 1.00 97.12 159 LEU A CA 1
ATOM 1259 C C . LEU A 1 159 ? 10.977 -5.863 6.183 1.00 97.12 159 LEU A C 1
ATOM 1261 O O . LEU A 1 159 ? 10.500 -4.963 6.869 1.00 97.12 159 LEU A O 1
ATOM 1265 N N . GLN A 1 160 ? 10.935 -5.838 4.849 1.00 94.94 160 GLN A N 1
ATOM 1266 C CA . GLN A 1 160 ? 10.317 -4.755 4.086 1.00 94.94 160 GLN A CA 1
ATOM 1267 C C . GLN A 1 160 ? 8.861 -4.546 4.519 1.00 94.94 160 GLN A C 1
ATOM 1269 O O . GLN A 1 160 ? 8.470 -3.432 4.862 1.00 94.94 160 GLN A O 1
ATOM 1274 N N . ARG A 1 161 ? 8.060 -5.616 4.554 1.00 95.81 161 ARG A N 1
ATOM 1275 C CA . ARG A 1 161 ? 6.642 -5.545 4.938 1.00 95.81 161 ARG A CA 1
ATOM 1276 C C . ARG A 1 161 ? 6.455 -5.204 6.410 1.00 95.81 161 ARG A C 1
ATOM 1278 O O . ARG A 1 161 ? 5.512 -4.493 6.740 1.00 95.81 161 ARG A O 1
ATOM 1285 N N . LEU A 1 162 ? 7.350 -5.661 7.285 1.00 98.00 162 LEU A N 1
ATOM 1286 C CA . LEU A 1 162 ? 7.351 -5.292 8.699 1.00 98.00 162 LEU A CA 1
ATOM 1287 C C . LEU A 1 162 ? 7.592 -3.785 8.866 1.00 98.00 162 LEU A C 1
ATOM 1289 O O . LEU A 1 162 ? 6.820 -3.120 9.551 1.00 98.00 162 LEU A O 1
ATOM 1293 N N . VAL A 1 163 ? 8.605 -3.229 8.195 1.00 97.75 163 VAL A N 1
ATOM 1294 C CA . VAL A 1 163 ? 8.921 -1.792 8.235 1.00 97.75 163 VAL A CA 1
ATOM 1295 C C . VAL A 1 163 ? 7.776 -0.964 7.655 1.00 97.75 163 VAL A C 1
ATOM 1297 O O . VAL A 1 163 ? 7.302 -0.042 8.317 1.00 97.75 163 VAL A O 1
ATOM 1300 N N . THR A 1 164 ? 7.255 -1.322 6.477 1.00 97.31 164 THR A N 1
ATOM 1301 C CA . THR A 1 164 ? 6.060 -0.675 5.902 1.00 97.31 164 THR A CA 1
ATOM 1302 C C . THR A 1 164 ? 4.876 -0.764 6.867 1.00 97.31 164 THR A C 1
ATOM 1304 O O . THR A 1 164 ? 4.175 0.222 7.101 1.00 97.31 164 THR A O 1
ATOM 1307 N N . GLY A 1 165 ? 4.705 -1.926 7.498 1.00 98.00 165 GLY A N 1
ATOM 1308 C CA . GLY A 1 165 ? 3.721 -2.189 8.536 1.00 98.00 165 GLY A CA 1
ATOM 1309 C C . GLY A 1 165 ? 3.782 -1.172 9.676 1.00 98.00 165 GLY A C 1
ATOM 1310 O O . GLY A 1 165 ? 2.764 -0.559 10.016 1.00 98.00 165 GLY A O 1
ATOM 1311 N N . MET A 1 166 ? 4.987 -0.969 10.214 1.00 98.31 166 MET A N 1
ATOM 1312 C CA . MET A 1 166 ? 5.272 -0.029 11.296 1.00 98.31 166 MET A CA 1
ATOM 1313 C C . MET A 1 166 ? 5.040 1.419 10.866 1.00 98.31 166 MET A C 1
ATOM 1315 O O . MET A 1 166 ? 4.361 2.149 11.581 1.00 98.31 166 MET A O 1
ATOM 1319 N N . LEU A 1 167 ? 5.533 1.826 9.692 1.00 98.06 167 LEU A N 1
ATOM 1320 C CA . LEU A 1 167 ? 5.370 3.190 9.172 1.00 98.06 167 LEU A CA 1
ATOM 1321 C C . LEU A 1 167 ? 3.893 3.567 9.013 1.00 98.06 167 LEU A C 1
ATOM 1323 O O . LEU A 1 167 ? 3.473 4.631 9.465 1.00 98.06 167 LEU A O 1
ATOM 1327 N N . LEU A 1 168 ? 3.083 2.676 8.439 1.00 98.12 168 LEU A N 1
ATOM 1328 C CA . LEU A 1 168 ? 1.637 2.877 8.307 1.00 98.12 168 LEU A CA 1
ATOM 1329 C C . LEU A 1 168 ? 0.928 2.864 9.672 1.00 98.12 168 LEU A C 1
ATOM 1331 O O . LEU A 1 168 ? -0.014 3.625 9.885 1.00 98.12 168 LEU A O 1
ATOM 1335 N N . GLY A 1 169 ? 1.394 2.042 10.621 1.00 97.44 169 GLY A N 1
ATOM 1336 C CA . GLY A 1 169 ? 0.910 2.046 12.007 1.00 97.44 169 GLY A CA 1
ATOM 1337 C C . GLY A 1 169 ? 1.182 3.374 12.723 1.00 97.44 169 GLY A C 1
ATOM 1338 O O . GLY A 1 169 ? 0.271 3.940 13.328 1.00 97.44 169 GLY A O 1
ATOM 1339 N N . CYS A 1 170 ? 2.398 3.911 12.596 1.00 97.31 170 CYS A N 1
ATOM 1340 C CA . CYS A 1 170 ? 2.771 5.239 13.089 1.00 97.31 170 CYS A CA 1
ATOM 1341 C C . CYS A 1 170 ? 1.925 6.334 12.435 1.00 97.31 170 CYS A C 1
ATOM 1343 O O . CYS A 1 170 ? 1.385 7.192 13.132 1.00 97.31 170 CYS A O 1
ATOM 1345 N N . LEU A 1 171 ? 1.762 6.278 11.108 1.00 96.31 171 LEU A N 1
ATOM 1346 C CA . LEU A 1 171 ? 0.950 7.228 10.354 1.00 96.31 171 LEU A CA 1
ATOM 1347 C C . LEU A 1 171 ? -0.496 7.236 10.853 1.00 96.31 171 LEU A C 1
ATOM 1349 O O . LEU A 1 171 ? -1.055 8.305 11.097 1.00 96.31 171 LEU A O 1
ATOM 1353 N N . TYR A 1 172 ? -1.099 6.062 11.046 1.00 96.19 172 TYR A N 1
ATOM 1354 C CA . TYR A 1 172 ? -2.468 5.958 11.537 1.00 96.19 172 TYR A CA 1
ATOM 1355 C C . TYR A 1 172 ? -2.609 6.409 12.994 1.00 96.19 172 TYR A C 1
ATOM 1357 O O . TYR A 1 172 ? -3.540 7.142 13.304 1.00 96.19 172 TYR A O 1
ATOM 1365 N N . LEU A 1 173 ? -1.695 6.037 13.894 1.00 94.62 173 LEU A N 1
ATOM 1366 C CA . LEU A 1 173 ? -1.767 6.469 15.296 1.00 94.62 173 LEU A CA 1
ATOM 1367 C C . LEU A 1 173 ? -1.529 7.973 15.467 1.00 94.62 173 LEU A C 1
ATOM 1369 O O . LEU A 1 173 ? -2.197 8.594 16.290 1.00 94.62 173 LEU A O 1
ATOM 1373 N N . GLY A 1 174 ? -0.612 8.556 14.690 1.00 91.88 174 GLY A N 1
ATOM 1374 C CA . GLY A 1 174 ? -0.319 9.988 14.733 1.00 91.88 174 GLY A CA 1
ATOM 1375 C C . GLY A 1 174 ? -1.408 10.843 14.084 1.00 91.88 174 GLY A C 1
ATOM 1376 O O . GLY A 1 174 ? -1.730 11.918 14.580 1.00 91.88 174 GLY A O 1
ATOM 1377 N N . SER A 1 175 ? -2.007 10.368 12.988 1.00 91.38 175 SER A N 1
ATOM 1378 C CA . SER A 1 175 ? -3.023 11.134 12.257 1.00 91.38 175 SER A CA 1
ATOM 1379 C C . SER A 1 175 ? -4.461 10.797 12.648 1.00 91.38 175 SER A C 1
ATOM 1381 O O . SER A 1 175 ? -5.333 11.651 12.510 1.00 91.38 175 SER A O 1
ATOM 1383 N N . GLY A 1 176 ? -4.754 9.574 13.089 1.00 90.62 176 GLY A N 1
ATOM 1384 C CA . GLY A 1 176 ? -6.117 9.046 13.218 1.00 90.62 176 GLY A CA 1
ATOM 1385 C C . GLY A 1 176 ? -6.895 9.008 11.895 1.00 90.62 176 GLY A C 1
ATOM 1386 O O . GLY A 1 176 ? -8.123 8.959 11.913 1.00 90.62 176 GLY A O 1
ATOM 1387 N N . ASP A 1 177 ? -6.215 9.106 10.749 1.00 92.62 177 ASP A N 1
ATOM 1388 C CA . ASP A 1 177 ? -6.837 9.367 9.453 1.00 92.62 177 ASP A CA 1
ATOM 1389 C C . ASP A 1 177 ? -6.708 8.177 8.502 1.00 92.62 177 ASP A C 1
ATOM 1391 O O . ASP A 1 177 ? -5.702 8.001 7.815 1.00 92.62 177 ASP A O 1
ATOM 1395 N N . ILE A 1 178 ? -7.775 7.382 8.418 1.00 95.56 178 ILE A N 1
ATOM 1396 C CA . ILE A 1 178 ? -7.804 6.207 7.545 1.00 95.56 178 ILE A CA 1
ATOM 1397 C C . ILE A 1 178 ? -7.684 6.572 6.058 1.00 95.56 178 ILE A C 1
ATOM 1399 O O . ILE A 1 178 ? -7.136 5.791 5.286 1.00 95.56 178 ILE A O 1
ATOM 1403 N N . ALA A 1 179 ? -8.143 7.763 5.645 1.00 96.31 179 ALA A N 1
ATOM 1404 C CA . ALA A 1 179 ? -8.038 8.187 4.250 1.00 96.31 179 ALA A CA 1
ATOM 1405 C C . ALA A 1 179 ? -6.578 8.398 3.849 1.00 96.31 179 ALA A C 1
ATOM 1407 O O . ALA A 1 179 ? -6.165 7.988 2.762 1.00 96.31 179 ALA A O 1
ATOM 1408 N N . LEU A 1 180 ? -5.812 9.022 4.747 1.00 96.31 180 LEU A N 1
ATOM 1409 C CA . LEU A 1 180 ? -4.386 9.249 4.575 1.00 96.31 180 LEU A CA 1
ATOM 1410 C C . LEU A 1 180 ? -3.641 7.917 4.509 1.00 96.31 180 LEU A C 1
ATOM 1412 O O . LEU A 1 180 ? -2.872 7.706 3.579 1.00 96.31 180 LEU A O 1
ATOM 1416 N N . THR A 1 181 ? -3.902 6.999 5.441 1.00 97.44 181 THR A N 1
ATOM 1417 C CA . THR A 1 181 ? -3.189 5.718 5.482 1.00 97.44 181 THR A CA 1
ATOM 1418 C C . THR A 1 181 ? -3.482 4.842 4.261 1.00 97.44 181 THR A C 1
ATOM 1420 O O . THR A 1 181 ? -2.539 4.341 3.650 1.00 97.44 181 THR A O 1
ATOM 1423 N N . VAL A 1 182 ? -4.753 4.717 3.849 1.00 98.50 182 VAL A N 1
ATOM 1424 C CA . VAL A 1 182 ? -5.140 3.964 2.636 1.00 98.50 182 VAL A CA 1
ATOM 1425 C C . VAL A 1 182 ? -4.477 4.556 1.396 1.00 98.50 182 VAL A C 1
ATOM 1427 O O . VAL A 1 182 ? -3.906 3.814 0.602 1.00 98.50 182 VAL A O 1
ATOM 1430 N N . SER A 1 183 ? -4.518 5.884 1.245 1.00 98.44 183 SER A N 1
ATOM 1431 C CA . SER A 1 183 ? -3.928 6.565 0.086 1.00 98.44 183 SER A CA 1
ATOM 1432 C C . SER A 1 183 ? -2.417 6.362 0.031 1.00 98.44 183 SER A C 1
ATOM 1434 O O . SER A 1 183 ? -1.888 5.961 -1.001 1.00 98.44 183 SER A O 1
ATOM 1436 N N . THR A 1 184 ? -1.720 6.558 1.154 1.00 98.50 184 THR A N 1
ATOM 1437 C CA . THR A 1 184 ? -0.268 6.353 1.233 1.00 98.50 184 THR A CA 1
ATOM 1438 C C . THR A 1 184 ? 0.111 4.923 0.876 1.00 98.50 184 THR A C 1
ATOM 1440 O O . THR A 1 184 ? 1.045 4.712 0.108 1.00 98.50 184 THR A O 1
ATOM 1443 N N . HIS A 1 185 ? -0.618 3.938 1.401 1.00 98.50 185 HIS A N 1
ATOM 1444 C CA . HIS A 1 185 ? -0.347 2.536 1.117 1.00 98.50 185 HIS A CA 1
ATOM 1445 C C . HIS A 1 185 ? -0.608 2.191 -0.357 1.00 98.50 185 HIS A C 1
ATOM 1447 O O . HIS A 1 185 ? 0.235 1.573 -1.008 1.00 98.50 185 HIS A O 1
ATOM 1453 N N . TRP A 1 186 ? -1.725 2.650 -0.918 1.00 98.62 186 TRP A N 1
ATOM 1454 C CA . TRP A 1 186 ? -2.056 2.398 -2.318 1.00 98.62 186 TRP A CA 1
ATOM 1455 C C . TRP A 1 186 ? -1.005 2.989 -3.271 1.00 98.62 186 TRP A C 1
ATOM 1457 O O . TRP A 1 186 ? -0.520 2.308 -4.183 1.00 98.62 186 TRP A O 1
ATOM 1467 N N . ILE A 1 187 ? -0.578 4.230 -3.027 1.00 98.56 187 ILE A N 1
ATOM 1468 C CA . ILE A 1 187 ? 0.458 4.873 -3.839 1.00 98.56 187 ILE A CA 1
ATOM 1469 C C . ILE A 1 187 ? 1.828 4.228 -3.616 1.00 98.56 187 ILE A C 1
ATOM 1471 O O . ILE A 1 187 ? 2.562 4.040 -4.582 1.00 98.56 187 ILE A O 1
ATOM 1475 N N . TYR A 1 188 ? 2.158 3.799 -2.396 1.00 98.38 188 TYR A N 1
ATOM 1476 C CA . TYR A 1 188 ? 3.371 3.019 -2.136 1.00 98.38 188 TYR A CA 1
ATOM 1477 C C . TYR A 1 188 ? 3.414 1.730 -2.971 1.00 98.38 188 TYR A C 1
ATOM 1479 O O . TYR A 1 188 ? 4.409 1.479 -3.653 1.00 98.38 188 TYR A O 1
ATOM 1487 N N . ASN A 1 189 ? 2.327 0.952 -2.984 1.00 97.56 189 ASN A N 1
ATOM 1488 C CA . ASN A 1 189 ? 2.239 -0.276 -3.782 1.00 97.56 189 ASN A CA 1
ATOM 1489 C C . ASN A 1 189 ? 2.375 0.014 -5.279 1.00 97.56 189 ASN A C 1
ATOM 1491 O O . ASN A 1 189 ? 3.077 -0.707 -5.986 1.00 97.56 189 ASN A O 1
ATOM 1495 N N . THR A 1 190 ? 1.777 1.115 -5.738 1.00 98.19 190 THR A N 1
ATOM 1496 C CA . THR A 1 190 ? 1.934 1.595 -7.114 1.00 98.19 190 THR A CA 1
ATOM 1497 C C . THR A 1 190 ? 3.405 1.869 -7.431 1.00 98.19 190 THR A C 1
ATOM 1499 O O . THR A 1 190 ? 3.930 1.278 -8.365 1.00 98.19 190 THR A O 1
ATOM 1502 N N . ILE A 1 191 ? 4.108 2.669 -6.618 1.00 98.19 191 ILE A N 1
ATOM 1503 C CA . ILE A 1 191 ? 5.533 2.997 -6.815 1.00 98.19 191 ILE A CA 1
ATOM 1504 C C . ILE A 1 191 ? 6.395 1.732 -6.896 1.00 98.19 191 ILE A C 1
ATOM 1506 O O . ILE A 1 191 ? 7.207 1.593 -7.812 1.00 98.19 191 ILE A O 1
ATOM 1510 N N . VAL A 1 192 ? 6.227 0.807 -5.945 1.00 96.50 192 VAL A N 1
ATOM 1511 C CA . VAL A 1 192 ? 7.026 -0.427 -5.881 1.00 96.50 192 VAL A CA 1
ATOM 1512 C C . VAL A 1 192 ? 6.774 -1.305 -7.106 1.00 96.50 192 VAL A C 1
ATOM 1514 O O . VAL A 1 192 ? 7.728 -1.793 -7.711 1.00 96.50 192 VAL A O 1
ATOM 1517 N N . TYR A 1 193 ? 5.515 -1.472 -7.511 1.00 96.50 193 TYR A N 1
ATOM 1518 C CA . TYR A 1 193 ? 5.164 -2.281 -8.675 1.00 96.50 193 TYR A CA 1
ATOM 1519 C C . TYR A 1 193 ? 5.635 -1.656 -9.989 1.00 96.50 193 TYR A C 1
ATOM 1521 O O . TYR A 1 193 ? 6.193 -2.348 -10.841 1.00 96.50 193 TYR A O 1
ATOM 1529 N N . THR A 1 194 ? 5.483 -0.340 -10.154 1.00 96.62 194 THR A N 1
ATOM 1530 C CA . THR A 1 194 ? 6.012 0.383 -11.317 1.00 96.62 194 THR A CA 1
ATOM 1531 C C . THR A 1 194 ? 7.527 0.246 -11.397 1.00 96.62 194 THR A C 1
ATOM 1533 O O . THR A 1 194 ? 8.066 0.001 -12.475 1.00 96.62 194 THR A O 1
ATOM 1536 N N . PHE A 1 195 ? 8.235 0.346 -10.269 1.00 96.56 195 PHE A N 1
ATOM 1537 C CA . PHE A 1 195 ? 9.676 0.116 -10.232 1.00 96.56 195 PHE A CA 1
ATOM 1538 C C . PHE A 1 195 ? 10.024 -1.311 -10.668 1.00 96.56 195 PHE A C 1
ATOM 1540 O O . PHE A 1 195 ? 10.835 -1.479 -11.570 1.00 96.56 195 PHE A O 1
ATOM 1547 N N . GLN A 1 196 ? 9.374 -2.332 -10.105 1.00 94.75 196 GLN A N 1
ATOM 1548 C CA . GLN A 1 196 ? 9.631 -3.735 -10.454 1.00 94.75 196 GLN A CA 1
ATOM 1549 C C . GLN A 1 196 ? 9.373 -4.041 -11.935 1.00 94.75 196 GLN A C 1
ATOM 1551 O O . GLN A 1 196 ? 10.172 -4.725 -12.569 1.00 94.75 196 GLN A O 1
ATOM 1556 N N . THR A 1 197 ? 8.283 -3.513 -12.493 1.00 95.25 197 THR A N 1
ATOM 1557 C CA . THR A 1 197 ? 7.891 -3.749 -13.892 1.00 95.25 197 THR A CA 1
ATOM 1558 C C . THR A 1 197 ? 8.763 -2.992 -14.891 1.00 95.25 197 THR A C 1
ATOM 1560 O O . THR A 1 197 ? 9.048 -3.512 -15.966 1.00 95.25 197 THR A O 1
ATOM 1563 N N . THR A 1 198 ? 9.233 -1.790 -14.547 1.00 96.44 198 THR A N 1
ATOM 1564 C CA . THR A 1 198 ? 10.066 -0.975 -15.449 1.00 96.44 198 THR A CA 1
ATOM 1565 C C . THR A 1 198 ? 11.569 -1.204 -15.279 1.00 96.44 198 THR A C 1
ATOM 1567 O O . THR A 1 198 ? 12.323 -0.905 -16.206 1.00 96.44 198 THR A O 1
ATOM 1570 N N . LEU A 1 199 ? 12.031 -1.753 -14.147 1.00 96.94 199 LEU A N 1
ATOM 1571 C CA . LEU A 1 199 ? 13.455 -1.903 -13.813 1.00 96.94 199 LEU A CA 1
ATOM 1572 C C . LEU A 1 199 ? 14.291 -2.569 -14.924 1.00 96.94 199 LEU A C 1
ATOM 1574 O O . LEU A 1 199 ? 15.329 -1.990 -15.265 1.00 96.94 199 LEU A O 1
ATOM 1578 N N . PRO A 1 200 ? 13.889 -3.708 -15.530 1.00 96.69 200 PRO A N 1
ATOM 1579 C CA . PRO A 1 200 ? 14.686 -4.337 -16.584 1.00 96.69 200 PRO A CA 1
ATOM 1580 C C . PRO A 1 200 ? 14.875 -3.414 -17.794 1.00 96.69 200 PRO A C 1
ATOM 1582 O O . PRO A 1 200 ? 15.996 -3.194 -18.253 1.00 96.69 200 PRO A O 1
ATOM 1585 N N . SER A 1 201 ? 13.788 -2.802 -18.269 1.00 96.56 201 SER A N 1
ATOM 1586 C CA . SER A 1 201 ? 13.803 -1.930 -19.444 1.00 96.56 201 SER A CA 1
ATOM 1587 C C . SER A 1 201 ? 14.510 -0.601 -19.185 1.00 96.56 201 SER A C 1
ATOM 1589 O O . SER A 1 201 ? 15.241 -0.129 -20.050 1.00 96.56 201 SER A O 1
ATOM 1591 N N . VAL A 1 202 ? 14.347 0.003 -18.003 1.00 97.50 202 VAL A N 1
ATOM 1592 C CA . VAL A 1 202 ? 15.059 1.240 -17.634 1.00 97.50 202 VAL A CA 1
ATOM 1593 C C . VAL A 1 202 ? 16.557 0.986 -17.501 1.00 97.50 202 VAL A C 1
ATOM 1595 O O . VAL A 1 202 ? 17.354 1.816 -17.935 1.00 97.50 202 VAL A O 1
ATOM 1598 N N . THR A 1 203 ? 16.949 -0.163 -16.945 1.00 97.38 203 THR A N 1
ATOM 1599 C CA . THR A 1 203 ? 18.362 -0.546 -16.826 1.00 97.38 203 THR A CA 1
ATOM 1600 C C . THR A 1 203 ? 18.996 -0.751 -18.198 1.00 97.38 203 THR A C 1
ATOM 1602 O O . THR A 1 203 ? 20.102 -0.270 -18.419 1.00 97.38 203 THR A O 1
ATOM 1605 N N . LEU A 1 204 ? 18.281 -1.401 -19.123 1.00 96.81 204 LEU A N 1
ATOM 1606 C CA . LEU A 1 204 ? 18.750 -1.644 -20.488 1.00 96.81 204 LEU A CA 1
ATOM 1607 C C . LEU A 1 204 ? 18.828 -0.361 -21.331 1.00 96.81 204 LEU A C 1
ATOM 1609 O O . LEU A 1 204 ? 19.800 -0.157 -22.049 1.00 96.81 204 LEU A O 1
ATOM 1613 N N . LEU A 1 205 ? 17.798 0.488 -21.273 1.00 96.69 205 LEU A N 1
ATOM 1614 C CA . LEU A 1 205 ? 17.695 1.687 -22.114 1.00 96.69 205 LEU A CA 1
ATOM 1615 C C . LEU A 1 205 ? 18.480 2.884 -21.569 1.00 96.69 205 LEU A C 1
ATOM 1617 O O . LEU A 1 205 ? 18.821 3.783 -22.337 1.00 96.69 205 LEU A O 1
ATOM 1621 N N . TYR A 1 206 ? 18.703 2.938 -20.254 1.00 96.38 206 TYR A N 1
ATOM 1622 C CA . TYR A 1 206 ? 19.292 4.096 -19.590 1.00 96.38 206 TYR A CA 1
ATOM 1623 C C . TYR A 1 206 ? 20.374 3.702 -18.579 1.00 96.38 206 TYR A C 1
ATOM 1625 O O . TYR A 1 206 ? 21.553 3.863 -18.872 1.00 96.38 206 TYR A O 1
ATOM 1633 N N . SER A 1 207 ? 19.992 3.258 -17.376 1.00 97.19 207 SER A N 1
ATOM 1634 C CA . SER A 1 207 ? 20.897 2.752 -16.333 1.00 97.19 207 SER A CA 1
ATOM 1635 C C . SER A 1 207 ? 20.127 2.295 -15.090 1.00 97.19 207 SER A C 1
ATOM 1637 O O . SER A 1 207 ? 19.022 2.768 -14.803 1.00 97.19 207 SER A O 1
ATOM 1639 N N 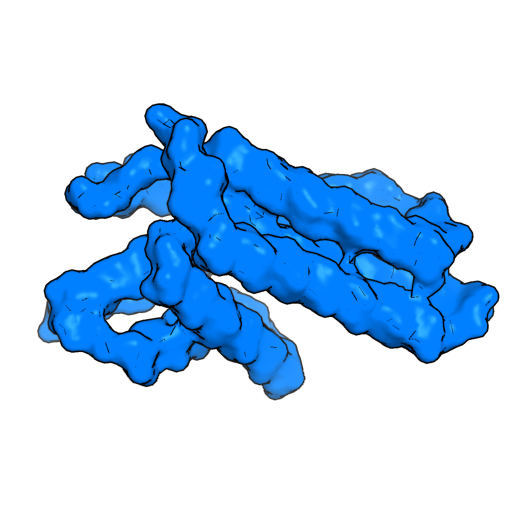. SER A 1 208 ? 20.751 1.430 -14.286 1.00 96.56 208 SER A N 1
ATOM 1640 C CA . SER A 1 208 ? 20.248 1.059 -12.956 1.00 96.56 208 SER A CA 1
ATOM 1641 C C . SER A 1 208 ? 20.182 2.260 -12.003 1.00 96.56 208 SER A C 1
ATOM 1643 O O . SER A 1 208 ? 19.242 2.373 -11.218 1.00 96.56 208 SER A O 1
ATOM 1645 N N . GLY A 1 209 ? 21.124 3.205 -12.117 1.00 97.75 209 GLY A N 1
ATOM 1646 C CA . GLY A 1 209 ? 21.117 4.453 -11.349 1.00 97.75 209 GLY A CA 1
ATOM 1647 C C . GLY A 1 209 ? 19.880 5.310 -11.627 1.00 97.75 209 GLY A C 1
ATOM 1648 O O . GLY A 1 209 ? 19.281 5.845 -10.697 1.00 97.75 209 GLY A O 1
ATOM 1649 N N . ARG A 1 210 ? 19.428 5.377 -12.886 1.00 96.62 210 ARG A N 1
ATOM 1650 C CA . ARG A 1 210 ? 18.199 6.095 -13.256 1.00 96.62 210 ARG A CA 1
ATOM 1651 C C . ARG A 1 210 ? 16.946 5.409 -12.710 1.00 96.62 210 ARG A C 1
ATOM 1653 O O . ARG A 1 210 ? 16.049 6.093 -12.221 1.00 96.62 210 ARG A O 1
ATOM 1660 N N . ALA A 1 211 ? 16.903 4.075 -12.732 1.00 96.50 211 ALA A N 1
ATOM 1661 C CA . ALA A 1 211 ? 15.822 3.314 -12.103 1.00 96.50 211 ALA A CA 1
ATOM 1662 C C . ALA A 1 211 ? 15.774 3.554 -10.582 1.00 96.50 211 ALA A C 1
ATOM 1664 O O . ALA A 1 211 ? 14.705 3.827 -10.033 1.00 96.50 211 ALA A O 1
ATOM 1665 N N . GLY A 1 212 ? 16.933 3.517 -9.915 1.00 96.75 212 GLY A N 1
ATOM 1666 C CA . GLY A 1 212 ? 17.072 3.809 -8.486 1.00 96.75 212 GLY A CA 1
ATOM 1667 C C . GLY A 1 212 ? 16.661 5.240 -8.127 1.00 96.75 212 GLY A C 1
ATOM 1668 O O . GLY A 1 212 ? 15.928 5.454 -7.162 1.00 96.75 212 GLY A O 1
ATOM 1669 N N . LEU A 1 213 ? 17.060 6.219 -8.941 1.00 97.31 213 LEU A N 1
ATOM 1670 C CA . LEU A 1 213 ? 16.667 7.615 -8.763 1.00 97.31 213 LEU A CA 1
ATOM 1671 C C . LEU A 1 213 ? 15.149 7.798 -8.895 1.00 97.31 213 LEU A C 1
ATOM 1673 O O . LEU A 1 213 ? 14.559 8.526 -8.100 1.00 97.31 213 LEU A O 1
ATOM 1677 N N . ASN A 1 214 ? 14.506 7.111 -9.847 1.00 97.00 214 ASN A N 1
ATOM 1678 C CA . ASN A 1 214 ? 13.053 7.169 -10.012 1.00 97.00 214 ASN A CA 1
ATOM 1679 C C . ASN A 1 214 ? 12.306 6.731 -8.749 1.00 97.00 214 ASN A C 1
ATOM 1681 O O . ASN A 1 214 ? 11.479 7.480 -8.226 1.00 97.00 214 ASN A O 1
ATOM 1685 N N . VAL A 1 215 ? 12.612 5.534 -8.236 1.00 96.88 215 VAL A N 1
ATOM 1686 C CA . VAL A 1 215 ? 11.930 5.016 -7.043 1.00 96.88 215 VAL A CA 1
ATOM 1687 C C . VAL A 1 215 ? 12.218 5.884 -5.816 1.00 96.88 215 VAL A C 1
ATOM 1689 O O . VAL A 1 215 ? 11.293 6.186 -5.064 1.00 96.88 215 VAL A O 1
ATOM 1692 N N . LEU A 1 216 ? 13.454 6.370 -5.651 1.00 97.69 216 LEU A N 1
ATOM 1693 C CA . LEU A 1 216 ? 13.820 7.264 -4.552 1.00 97.69 216 LEU A CA 1
ATOM 1694 C C . LEU A 1 216 ? 13.013 8.568 -4.586 1.00 97.69 216 LEU A C 1
ATOM 1696 O O . LEU A 1 216 ? 12.402 8.932 -3.584 1.00 97.69 216 LEU A O 1
ATOM 1700 N N . LEU A 1 217 ? 12.975 9.258 -5.730 1.00 97.31 217 LEU A N 1
ATOM 1701 C CA . LEU A 1 217 ? 12.254 10.526 -5.856 1.00 97.31 217 LEU A CA 1
ATOM 1702 C C . LEU A 1 217 ? 10.740 10.344 -5.707 1.00 97.31 217 LEU A C 1
ATOM 1704 O O . LEU A 1 217 ? 10.092 11.183 -5.085 1.00 97.31 217 LEU A O 1
ATOM 1708 N N . CYS A 1 218 ? 10.176 9.236 -6.196 1.00 97.88 218 CYS A N 1
ATOM 1709 C CA . CYS A 1 218 ? 8.766 8.917 -5.976 1.00 97.88 218 CYS A CA 1
ATOM 1710 C C . CYS A 1 218 ? 8.452 8.701 -4.486 1.00 97.88 218 CYS A C 1
ATOM 1712 O O . CYS A 1 218 ? 7.460 9.233 -3.986 1.00 97.88 218 CYS A O 1
ATOM 1714 N N . LEU A 1 219 ? 9.304 7.973 -3.753 1.00 97.69 219 LEU A N 1
ATOM 1715 C CA . LEU A 1 219 ? 9.136 7.759 -2.310 1.00 97.69 219 LEU A CA 1
ATOM 1716 C C . LEU A 1 219 ? 9.306 9.057 -1.509 1.00 97.69 219 LEU A C 1
ATOM 1718 O O . LEU A 1 219 ? 8.526 9.310 -0.590 1.00 97.69 219 LEU A O 1
ATOM 1722 N N . LEU A 1 220 ? 10.275 9.903 -1.870 1.00 97.44 220 LEU A N 1
ATOM 1723 C CA . LEU A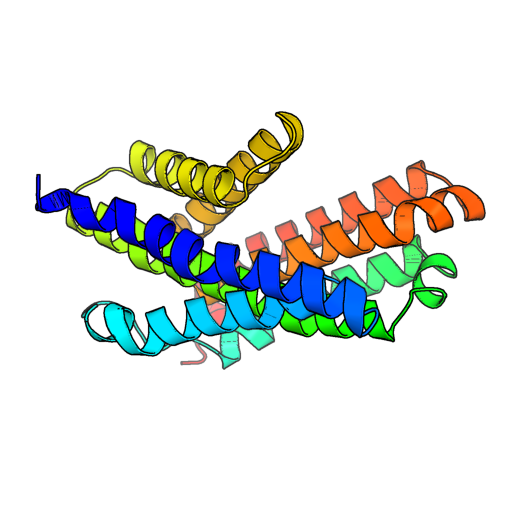 1 220 ? 10.460 11.219 -1.250 1.00 97.44 220 LEU A CA 1
ATOM 1724 C C . LEU A 1 220 ? 9.286 12.154 -1.539 1.00 97.44 220 LEU A C 1
ATOM 1726 O O . LEU A 1 220 ? 8.844 12.869 -0.642 1.00 97.44 220 LEU A O 1
ATOM 1730 N N . SER A 1 221 ? 8.741 12.124 -2.756 1.00 96.06 221 SER A N 1
ATOM 1731 C CA . SER A 1 221 ? 7.546 12.888 -3.102 1.00 96.06 221 SER A CA 1
ATOM 1732 C C . SER A 1 221 ? 6.337 12.433 -2.287 1.00 96.06 221 SER A C 1
ATOM 1734 O O . SER A 1 221 ? 5.650 13.282 -1.722 1.00 96.06 221 SER A O 1
ATOM 1736 N N . LEU A 1 222 ? 6.114 11.119 -2.166 1.00 96.31 222 LEU A N 1
ATOM 1737 C CA . LEU A 1 222 ? 5.049 10.565 -1.332 1.00 96.31 222 LEU A CA 1
ATOM 1738 C C . LEU A 1 222 ? 5.208 11.003 0.131 1.00 96.31 222 LEU A C 1
ATOM 1740 O O . LEU A 1 222 ? 4.258 11.509 0.731 1.00 96.31 222 LEU A O 1
ATOM 1744 N N . LEU A 1 223 ? 6.414 10.864 0.691 1.00 95.94 223 LEU A N 1
ATOM 1745 C CA . LEU A 1 223 ? 6.724 11.303 2.051 1.00 95.94 223 LEU A CA 1
ATOM 1746 C C . LEU A 1 223 ? 6.474 12.806 2.227 1.00 95.94 223 LEU A C 1
ATOM 1748 O O . LEU A 1 223 ? 5.824 13.206 3.191 1.00 95.94 223 LEU A O 1
ATOM 1752 N N . GLY A 1 224 ? 6.931 13.630 1.284 1.00 93.56 224 GLY A N 1
ATOM 1753 C CA . GLY A 1 224 ? 6.720 15.075 1.288 1.00 93.56 224 GLY A CA 1
ATOM 1754 C C . GLY A 1 224 ? 5.237 15.442 1.317 1.00 93.56 224 GLY A C 1
ATOM 1755 O O . GLY A 1 224 ? 4.819 16.235 2.161 1.00 93.56 224 GLY A O 1
ATOM 1756 N N . THR A 1 225 ? 4.411 14.814 0.473 1.00 92.19 225 THR A N 1
ATOM 1757 C CA . THR A 1 225 ? 2.955 15.028 0.475 1.00 92.19 225 THR A CA 1
ATOM 1758 C C . THR A 1 225 ? 2.323 14.619 1.807 1.00 92.19 225 THR A C 1
ATOM 1760 O O . THR A 1 225 ? 1.499 15.363 2.342 1.00 92.19 225 THR A O 1
ATOM 1763 N N . VAL A 1 226 ? 2.728 13.481 2.382 1.00 93.56 226 VAL A N 1
ATOM 1764 C CA . VAL A 1 226 ? 2.241 13.018 3.694 1.00 93.56 226 VAL A CA 1
ATOM 1765 C C . VAL A 1 226 ? 2.613 13.997 4.808 1.00 93.56 226 VAL A C 1
ATOM 1767 O O . VAL A 1 226 ? 1.763 14.322 5.641 1.00 93.56 226 VAL A O 1
ATOM 1770 N N . VAL A 1 227 ? 3.850 14.497 4.827 1.00 93.12 227 VAL A N 1
ATOM 1771 C CA . VAL A 1 227 ? 4.327 15.464 5.827 1.00 93.12 227 VAL A CA 1
ATOM 1772 C C . VAL A 1 227 ? 3.578 16.790 5.698 1.00 93.12 227 VAL A C 1
ATOM 1774 O O . VAL A 1 227 ? 3.020 17.272 6.685 1.00 93.12 227 VAL A O 1
ATOM 1777 N N . VAL A 1 228 ? 3.482 17.348 4.487 1.00 91.25 228 VAL A N 1
ATOM 1778 C CA . VAL A 1 228 ? 2.756 18.604 4.227 1.00 91.25 228 VAL A CA 1
ATOM 1779 C C . VAL A 1 228 ? 1.294 18.485 4.647 1.00 91.25 228 VAL A C 1
ATOM 1781 O O . VAL A 1 228 ? 0.774 19.386 5.312 1.00 91.25 228 VAL A O 1
ATOM 1784 N N . TYR A 1 229 ? 0.638 17.371 4.310 1.00 89.94 229 TYR A N 1
ATOM 1785 C CA . TYR A 1 229 ? -0.731 17.102 4.736 1.00 89.94 229 TYR A CA 1
ATOM 1786 C C . TYR A 1 229 ? -0.848 17.021 6.261 1.00 89.94 229 TYR A C 1
ATOM 1788 O O . TYR A 1 229 ? -1.738 17.639 6.840 1.00 89.94 229 TYR A O 1
ATOM 1796 N N . SER A 1 230 ? 0.062 16.298 6.917 1.00 87.50 230 SER A N 1
ATOM 1797 C CA . SER A 1 230 ? 0.026 16.089 8.368 1.00 87.50 230 SER A CA 1
ATOM 1798 C C . SER A 1 230 ? 0.196 17.399 9.143 1.00 87.50 230 SER A C 1
ATOM 1800 O O . SER A 1 230 ? -0.507 17.614 10.127 1.00 87.50 230 SER A O 1
ATOM 1802 N N . ILE A 1 231 ? 1.049 18.312 8.663 1.00 87.88 231 ILE A N 1
ATOM 1803 C CA . ILE A 1 231 ? 1.247 19.648 9.253 1.00 87.88 231 ILE A CA 1
ATOM 1804 C C . ILE A 1 231 ? 0.026 20.552 9.019 1.00 87.88 231 ILE A C 1
ATOM 1806 O O . ILE A 1 231 ? -0.365 21.318 9.894 1.00 87.88 231 ILE A O 1
ATOM 1810 N N . ASN A 1 232 ? -0.608 20.461 7.847 1.00 85.00 232 ASN A N 1
ATOM 1811 C CA . ASN A 1 232 ? -1.723 21.332 7.455 1.00 85.00 232 ASN A CA 1
ATOM 1812 C C . ASN A 1 232 ? -3.100 20.685 7.658 1.00 85.00 232 ASN A C 1
ATOM 1814 O O . ASN A 1 232 ? -4.091 21.149 7.091 1.00 8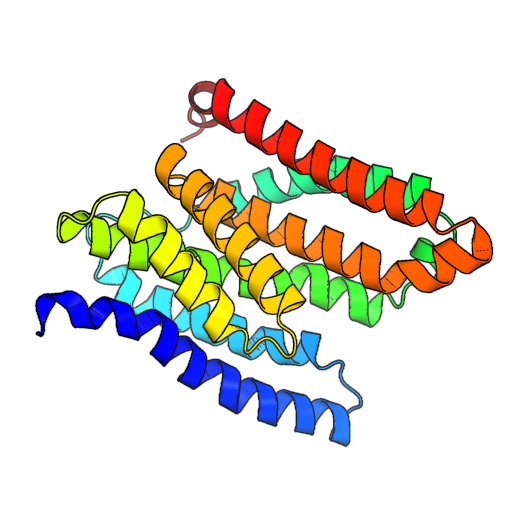5.00 232 ASN A O 1
ATOM 1818 N N . LYS A 1 233 ? -3.188 19.617 8.457 1.00 75.50 233 LYS A N 1
ATOM 1819 C CA . LYS A 1 233 ? -4.395 18.792 8.574 1.00 75.50 233 LYS A CA 1
ATOM 1820 C C . LYS A 1 233 ? -5.646 19.610 8.911 1.00 75.50 233 LYS A C 1
ATOM 1822 O O . LYS A 1 233 ? -6.701 19.338 8.351 1.00 75.50 233 LYS A O 1
ATOM 1827 N N . SER A 1 234 ? -5.536 20.636 9.758 1.00 71.19 234 SER A N 1
ATOM 1828 C CA . SER A 1 234 ? -6.651 21.531 10.111 1.00 71.19 234 SER A CA 1
ATOM 1829 C C . SER A 1 234 ? -7.232 22.281 8.906 1.00 71.19 234 SER A C 1
ATOM 1831 O O . SER A 1 234 ? -8.447 22.420 8.802 1.00 71.19 234 SER A O 1
ATOM 1833 N N . LYS A 1 235 ? -6.391 22.688 7.948 1.00 67.06 235 LYS A N 1
ATOM 1834 C CA . LYS A 1 235 ? -6.809 23.372 6.713 1.00 67.06 235 LYS A CA 1
ATOM 1835 C C . LYS A 1 235 ? -7.493 22.424 5.726 1.00 67.06 235 LYS A C 1
ATOM 1837 O O . LYS A 1 235 ? -8.380 22.836 4.990 1.00 67.06 235 LYS A O 1
ATOM 1842 N N . PHE A 1 236 ? -7.112 21.146 5.732 1.00 62.12 236 PHE A N 1
ATOM 1843 C CA . PHE A 1 236 ? -7.741 20.114 4.901 1.00 62.12 236 PHE A CA 1
ATOM 1844 C C . PHE A 1 236 ? -8.991 19.493 5.541 1.00 62.12 236 PHE A C 1
ATOM 1846 O O . PHE A 1 236 ? -9.841 18.959 4.827 1.00 62.12 236 PHE A O 1
ATOM 1853 N N . ALA A 1 237 ? -9.112 19.564 6.869 1.00 55.50 237 ALA A N 1
ATOM 1854 C CA . ALA A 1 237 ? -10.270 19.099 7.627 1.00 55.50 237 ALA A CA 1
ATOM 1855 C C . ALA A 1 237 ? -11.469 20.064 7.552 1.00 55.50 237 ALA A C 1
ATOM 1857 O O . ALA A 1 237 ? -12.585 19.631 7.804 1.00 55.50 237 ALA A O 1
ATOM 1858 N N . GLY A 1 238 ? -11.266 21.325 7.147 1.00 46.72 238 GLY A N 1
ATOM 1859 C CA . GLY A 1 238 ? -12.308 22.360 7.023 1.00 46.72 238 GLY A CA 1
ATOM 1860 C C . GLY A 1 238 ? -13.282 22.220 5.840 1.00 46.72 238 GLY A C 1
ATOM 1861 O O . GLY A 1 238 ? -13.974 23.177 5.518 1.00 46.72 238 GLY A O 1
ATOM 1862 N N . TYR A 1 239 ? -13.339 21.054 5.189 1.00 40.19 239 TYR A N 1
ATOM 1863 C CA . TYR A 1 239 ? -14.318 20.719 4.142 1.00 40.19 239 TYR A CA 1
ATOM 1864 C C . TYR A 1 239 ? -15.182 19.511 4.551 1.00 40.19 239 TYR A C 1
ATOM 1866 O O . TYR A 1 239 ? -15.360 18.577 3.760 1.00 40.19 239 TYR A O 1
ATOM 1874 N N . THR A 1 240 ? -15.642 19.485 5.804 1.00 39.91 240 THR A N 1
ATOM 1875 C CA . THR A 1 240 ? -16.704 18.576 6.268 1.00 39.91 240 THR A CA 1
ATOM 1876 C C . THR A 1 240 ? -18.035 19.292 6.289 1.00 39.91 240 THR A C 1
ATOM 1878 O O . THR A 1 240 ? -18.078 20.355 6.947 1.00 39.91 240 THR A O 1
#

Radius of gyration: 18.36 Å; chains: 1; bounding box: 42×45×50 Å

Sequence (240 aa):
MRKYLFIAYPVWLYVLFTFPALIAAALLKTLLGTDPLIAHMAGAAGMCLTYMAGKRKRMKQLPAVPWKRIFRLSGLMLAPVATLTVILTGKAFSNLDWKTYLPVVLGTFFWASLSEELLFREFLITRMKETGMTAWVMIPLTALLFSLCHRPETGSLFLQRLVTGMLLGCLYLGSGDIALTVSTHWIYNTIVYTFQTTLPSVTLLYSSGRAGLNVLLCLLSLLGTVVVYSINKSKFAGYT

pLDDT: mean 92.43, std 8.39, range [39.91, 98.62]

Foldseek 3Di:
DVLQCLLCVLVVLLCVLVVVLQVQLVVCCVPPVDHSLLSLLVSLQVSLVCCVVPVVVVDPPDDPDPVVLLVVLLVVLVVVLVVLLCVLLPVLLVPDPCVRLVSNLVGSLLSNLSSLCCSLQVRVLVSCVVVVHDLVCSLQSSQQSQLVSVVDPDPVSSVVSSVLSNVLNCLCVLQVDSSLSSSLRSLLVSLVVSLVSSQVVSCVVPRNVSSVVSSVVSNVSSVVSSVVCSVCVVVVVVPD